Protein AF-A0A9D6N9B5-F1 (afdb_monomer)

Mean predicted aligned error: 13.36 Å

Radius of gyration: 25.6 Å; Cα contacts (8 Å, |Δi|>4): 428; chains: 1; bounding box: 64×43×79 Å

Structure (mmCIF, N/CA/C/O backbone):
data_AF-A0A9D6N9B5-F1
#
_entry.id   AF-A0A9D6N9B5-F1
#
loop_
_atom_site.group_PDB
_atom_site.id
_atom_site.type_symbol
_atom_site.label_atom_id
_atom_site.label_alt_id
_atom_site.label_comp_id
_atom_site.label_asym_id
_atom_site.label_entity_id
_atom_site.label_seq_id
_atom_site.pdbx_PDB_ins_code
_atom_site.Cartn_x
_atom_site.Cartn_y
_atom_site.Cartn_z
_atom_site.occupancy
_atom_site.B_iso_or_equiv
_atom_site.auth_seq_id
_atom_site.auth_comp_id
_atom_site.auth_asym_id
_atom_site.auth_atom_id
_atom_site.pdbx_PDB_model_num
ATOM 1 N N . MET A 1 1 ? -0.541 18.785 -13.751 1.00 52.00 1 MET A N 1
ATOM 2 C CA . MET A 1 1 ? -1.833 18.198 -13.294 1.00 52.00 1 MET A CA 1
ATOM 3 C C . MET A 1 1 ? -1.908 16.661 -13.363 1.00 52.00 1 MET A C 1
ATOM 5 O O . MET A 1 1 ? -2.194 16.049 -12.343 1.00 52.00 1 MET A O 1
ATOM 9 N N . GLY A 1 2 ? -1.610 15.999 -14.495 1.00 65.62 2 GLY A N 1
ATOM 10 C CA . GLY A 1 2 ? -1.772 14.531 -14.630 1.00 65.62 2 GLY A CA 1
ATOM 11 C C . GLY A 1 2 ? -0.932 13.651 -13.682 1.00 65.62 2 GLY A C 1
ATOM 12 O O . GLY A 1 2 ? -1.410 12.619 -13.222 1.00 65.62 2 GLY A O 1
ATOM 13 N N . ARG A 1 3 ? 0.289 14.074 -13.320 1.00 65.19 3 ARG A N 1
ATOM 14 C CA . ARG A 1 3 ? 1.157 13.334 -12.378 1.00 65.19 3 ARG A CA 1
ATOM 15 C C . ARG A 1 3 ? 0.600 13.296 -10.950 1.00 65.19 3 ARG A C 1
ATOM 17 O O . ARG A 1 3 ? 0.628 12.246 -10.320 1.00 65.19 3 ARG A O 1
ATOM 24 N N . ALA A 1 4 ? 0.051 14.415 -10.471 1.00 67.75 4 ALA A N 1
ATOM 25 C CA . ALA A 1 4 ? -0.557 14.508 -9.143 1.00 67.75 4 ALA A CA 1
ATOM 26 C C . ALA A 1 4 ? -1.817 13.633 -9.033 1.00 67.75 4 ALA A C 1
ATOM 28 O O . ALA A 1 4 ? -1.985 12.921 -8.050 1.00 67.75 4 ALA A O 1
ATOM 29 N N . LEU A 1 5 ? -2.655 13.618 -10.078 1.00 75.88 5 LEU A N 1
ATOM 30 C CA . LEU A 1 5 ? -3.822 12.732 -10.176 1.00 75.88 5 LEU A CA 1
ATOM 31 C C . LEU A 1 5 ? -3.428 11.248 -10.158 1.00 75.88 5 LEU A C 1
ATOM 33 O O . LEU A 1 5 ? -4.030 10.466 -9.427 1.00 75.88 5 LEU A O 1
ATOM 37 N N . GLY A 1 6 ? -2.401 10.864 -10.923 1.00 76.94 6 GLY A N 1
ATOM 38 C CA . GLY A 1 6 ? -1.903 9.486 -10.938 1.00 76.94 6 GLY A CA 1
ATOM 39 C C . GLY A 1 6 ? -1.362 9.039 -9.579 1.00 76.94 6 GLY A C 1
ATOM 40 O O . GLY A 1 6 ? -1.665 7.943 -9.119 1.00 76.94 6 GLY A O 1
ATOM 41 N N . PHE A 1 7 ? -0.616 9.910 -8.902 1.00 78.50 7 PHE A N 1
ATOM 42 C CA . PHE A 1 7 ? -0.094 9.629 -7.570 1.00 78.50 7 PHE A CA 1
ATOM 43 C C . PHE A 1 7 ? -1.203 9.550 -6.503 1.00 78.50 7 PHE A C 1
ATOM 45 O O . PHE A 1 7 ? -1.216 8.621 -5.696 1.00 78.50 7 PHE A O 1
ATOM 52 N N . ALA A 1 8 ? -2.187 10.455 -6.544 1.00 79.62 8 ALA A N 1
ATOM 53 C CA . ALA A 1 8 ? -3.366 10.395 -5.677 1.00 79.62 8 ALA A CA 1
ATOM 54 C C . ALA A 1 8 ? -4.150 9.084 -5.861 1.00 79.62 8 ALA A C 1
ATOM 56 O O . ALA A 1 8 ? -4.553 8.454 -4.886 1.00 79.62 8 ALA A O 1
ATOM 57 N N . ALA A 1 9 ? -4.304 8.627 -7.108 1.00 84.81 9 ALA A N 1
ATOM 58 C CA . ALA A 1 9 ? -4.934 7.344 -7.403 1.00 84.81 9 ALA A CA 1
ATOM 59 C C . ALA A 1 9 ? -4.149 6.160 -6.809 1.00 84.81 9 ALA A C 1
ATOM 61 O O . ALA A 1 9 ? -4.762 5.252 -6.249 1.00 84.81 9 ALA A O 1
ATOM 62 N N . MET A 1 10 ? -2.811 6.174 -6.875 1.00 87.19 10 MET A N 1
ATOM 63 C CA . MET A 1 10 ? -1.981 5.133 -6.252 1.00 87.19 10 MET A CA 1
ATOM 64 C C . MET A 1 10 ? -2.188 5.076 -4.737 1.00 87.19 10 MET A C 1
ATOM 66 O O . MET A 1 10 ? -2.378 3.991 -4.196 1.00 87.19 10 MET A O 1
ATOM 70 N N . LEU A 1 11 ? -2.221 6.227 -4.062 1.00 86.00 11 LEU A N 1
ATOM 71 C CA . LEU A 1 11 ? -2.450 6.280 -2.617 1.00 86.00 11 LEU A CA 1
ATOM 72 C C . LEU A 1 11 ? -3.850 5.831 -2.216 1.00 86.00 11 LEU A C 1
ATOM 74 O O . LEU A 1 11 ? -3.990 5.101 -1.240 1.00 86.00 11 LEU A O 1
ATOM 78 N N . MET A 1 12 ? -4.872 6.192 -2.993 1.00 89.31 12 MET A N 1
ATOM 79 C CA . MET A 1 12 ? -6.221 5.669 -2.797 1.00 89.31 12 MET A CA 1
ATOM 80 C C . MET A 1 12 ? -6.238 4.136 -2.887 1.00 89.31 12 MET A C 1
ATOM 82 O O . MET A 1 12 ? -6.749 3.470 -1.989 1.00 89.31 12 MET A O 1
ATOM 86 N N . VAL A 1 13 ? -5.636 3.560 -3.933 1.00 93.69 13 VAL A N 1
ATOM 87 C CA . VAL A 1 13 ? -5.557 2.099 -4.095 1.00 93.69 13 VAL A CA 1
ATOM 88 C C . VAL A 1 13 ? -4.798 1.453 -2.931 1.00 93.69 13 VAL A C 1
ATOM 90 O O . VAL A 1 13 ? -5.262 0.454 -2.379 1.00 93.69 13 VAL A O 1
ATOM 93 N N . THR A 1 14 ? -3.675 2.037 -2.510 1.00 93.62 14 THR A N 1
ATOM 94 C CA . THR A 1 14 ? -2.905 1.591 -1.340 1.00 93.62 14 THR A CA 1
ATOM 95 C C . THR A 1 14 ? -3.738 1.622 -0.060 1.00 93.62 14 THR A C 1
ATOM 97 O O . THR A 1 14 ? -3.745 0.636 0.677 1.00 93.62 14 THR A O 1
ATOM 100 N N . GLY A 1 15 ? -4.484 2.702 0.180 1.00 93.00 15 GLY A N 1
ATOM 101 C CA . GLY A 1 15 ? -5.349 2.844 1.349 1.00 93.00 15 GLY A CA 1
ATOM 102 C C . GLY A 1 15 ? -6.517 1.867 1.354 1.00 93.00 15 GLY A C 1
ATOM 103 O O . GLY A 1 15 ? -6.828 1.293 2.393 1.00 93.00 15 GLY A O 1
ATOM 104 N N . VAL A 1 16 ? -7.125 1.596 0.197 1.00 95.31 16 VAL A N 1
ATOM 105 C CA . VAL A 1 16 ? -8.174 0.570 0.074 1.00 95.31 16 VAL A CA 1
ATOM 106 C C . VAL A 1 16 ? -7.619 -0.815 0.386 1.00 95.31 16 VAL A C 1
ATOM 108 O O . VAL A 1 16 ? -8.219 -1.542 1.172 1.00 95.31 16 VAL A O 1
ATOM 111 N N . ILE A 1 17 ? -6.466 -1.182 -0.178 1.00 97.31 17 ILE A N 1
ATOM 112 C CA . ILE A 1 17 ? -5.833 -2.483 0.091 1.00 97.31 17 ILE A CA 1
ATOM 113 C C . ILE A 1 17 ? -5.478 -2.624 1.576 1.00 97.31 17 ILE A C 1
ATOM 115 O O . ILE A 1 17 ? -5.729 -3.671 2.171 1.00 97.31 17 ILE A O 1
ATOM 119 N N . HIS A 1 18 ? -4.974 -1.556 2.188 1.00 95.62 18 HIS A N 1
ATOM 120 C CA . HIS A 1 18 ? -4.700 -1.500 3.618 1.00 95.62 18 HIS A CA 1
ATOM 121 C C . HIS A 1 18 ? -5.977 -1.699 4.458 1.00 95.62 18 HIS A C 1
ATOM 123 O O . HIS A 1 18 ? -6.044 -2.574 5.321 1.00 95.62 18 HIS A O 1
ATOM 129 N N . ALA A 1 19 ? -7.044 -0.956 4.154 1.00 94.94 19 ALA A N 1
ATOM 130 C CA . ALA A 1 19 ? -8.330 -1.081 4.836 1.00 94.94 19 ALA A CA 1
ATOM 131 C C . ALA A 1 19 ? -8.938 -2.488 4.688 1.00 94.94 19 ALA A C 1
ATOM 133 O O . ALA A 1 19 ? -9.505 -3.016 5.644 1.00 94.94 19 ALA A O 1
ATOM 134 N N . LEU A 1 20 ? -8.783 -3.127 3.523 1.00 96.75 20 LEU A N 1
ATOM 135 C CA . LEU A 1 20 ? -9.208 -4.512 3.300 1.00 96.75 20 LEU A CA 1
ATOM 136 C C . LEU A 1 20 ? -8.457 -5.505 4.197 1.00 96.75 20 LEU A C 1
ATOM 138 O O . LEU A 1 20 ? -9.058 -6.473 4.660 1.00 96.75 20 LEU A O 1
ATOM 142 N N . GLY A 1 21 ? -7.177 -5.255 4.480 1.00 97.50 21 GLY A N 1
ATOM 143 C CA . GLY A 1 21 ? -6.393 -6.047 5.424 1.00 97.50 21 GLY A CA 1
ATOM 144 C C . GLY A 1 21 ? -6.975 -6.020 6.837 1.00 97.50 21 GLY A C 1
ATOM 145 O O . GLY A 1 21 ? -7.221 -7.075 7.427 1.00 97.50 21 GLY A O 1
ATOM 146 N N . HIS A 1 22 ? -7.279 -4.826 7.355 1.00 95.88 22 HIS A N 1
ATOM 147 C CA . HIS A 1 22 ? -7.973 -4.687 8.640 1.00 95.88 22 HIS A CA 1
ATOM 148 C C . HIS A 1 22 ? -9.358 -5.326 8.617 1.00 95.88 22 HIS A C 1
ATOM 150 O O . HIS A 1 22 ? -9.715 -6.036 9.553 1.00 95.88 22 HIS A O 1
ATOM 156 N N . LEU A 1 23 ? -10.129 -5.098 7.549 1.00 96.69 23 LEU A N 1
ATOM 157 C CA . LEU A 1 23 ? -11.467 -5.658 7.387 1.00 96.69 23 LEU A CA 1
ATOM 158 C C . LEU A 1 23 ? -11.443 -7.183 7.499 1.00 96.69 23 LEU A C 1
ATOM 160 O O . LEU A 1 23 ? -12.200 -7.753 8.282 1.00 96.69 23 LEU A O 1
ATOM 164 N N . LEU A 1 24 ? -10.560 -7.838 6.740 1.00 97.50 24 LEU A N 1
ATOM 165 C CA . LEU A 1 24 ? -10.430 -9.290 6.735 1.00 97.50 24 LEU A CA 1
ATOM 166 C C . LEU A 1 24 ? -10.000 -9.811 8.110 1.00 97.50 24 LEU A C 1
ATOM 168 O O . LEU A 1 24 ? -10.619 -10.737 8.630 1.00 97.50 24 LEU A O 1
ATOM 172 N N . ALA A 1 25 ? -8.988 -9.196 8.724 1.00 97.38 25 ALA A N 1
ATOM 173 C CA . ALA A 1 25 ? -8.526 -9.583 10.053 1.00 97.38 25 ALA A CA 1
ATOM 174 C C . ALA A 1 25 ? -9.620 -9.404 11.123 1.00 97.38 25 ALA A C 1
ATOM 176 O O . ALA A 1 25 ? -9.798 -10.271 11.977 1.00 97.38 25 ALA A O 1
ATOM 177 N N . GLY A 1 26 ? -10.404 -8.326 11.042 1.00 96.12 26 GLY A N 1
ATOM 178 C CA . GLY A 1 26 ? -11.535 -8.064 11.931 1.00 96.12 26 GLY A CA 1
ATOM 179 C C . GLY A 1 26 ? -12.655 -9.086 11.775 1.00 96.12 26 GLY A C 1
ATOM 180 O O . GLY A 1 26 ? -13.137 -9.622 12.772 1.00 96.12 26 GLY A O 1
ATOM 181 N N . LEU A 1 27 ? -13.016 -9.426 10.535 1.00 95.38 27 LEU A N 1
ATOM 182 C CA . LEU A 1 27 ? -13.995 -10.476 10.246 1.00 95.38 27 LEU A CA 1
ATOM 183 C C . LEU A 1 27 ? -13.552 -11.833 10.810 1.00 95.38 27 LEU A C 1
ATOM 185 O O . LEU A 1 27 ? -14.348 -12.511 11.456 1.00 95.38 27 LEU A O 1
ATOM 189 N N . LEU A 1 28 ? -12.279 -12.203 10.630 1.00 96.81 28 LEU A N 1
ATOM 190 C CA . LEU A 1 28 ? -11.707 -13.439 11.179 1.00 96.81 28 LEU A CA 1
ATOM 191 C C . LEU A 1 28 ? -11.648 -13.434 12.715 1.00 96.81 28 LEU A C 1
ATOM 193 O O . LEU A 1 28 ? -11.809 -14.476 13.349 1.00 96.81 28 LEU A O 1
ATOM 197 N N . ALA A 1 29 ? -11.445 -12.269 13.331 1.00 95.81 29 ALA A N 1
ATOM 198 C CA . ALA A 1 29 ? -11.445 -12.113 14.783 1.00 95.81 29 ALA A CA 1
ATOM 199 C C . ALA A 1 29 ? -12.853 -12.179 15.407 1.00 95.81 29 ALA A C 1
ATOM 201 O O . ALA A 1 29 ? -12.962 -12.408 16.620 1.00 95.81 29 ALA A O 1
ATOM 202 N N . GLY A 1 30 ? -13.902 -12.017 14.591 1.00 94.19 30 GLY A N 1
ATOM 203 C CA . GLY A 1 30 ? -15.301 -11.911 15.012 1.00 94.19 30 GLY A CA 1
ATOM 204 C C . GLY A 1 30 ? -15.740 -10.483 15.356 1.00 94.19 30 GLY A C 1
ATOM 205 O O . GLY A 1 30 ? -16.768 -10.309 16.003 1.00 94.19 30 GLY A O 1
ATOM 206 N N . ALA A 1 31 ? -14.974 -9.465 14.955 1.00 93.94 31 ALA A N 1
ATOM 207 C CA . ALA A 1 31 ? -15.290 -8.064 15.209 1.00 93.94 31 ALA A CA 1
ATOM 208 C C . ALA A 1 31 ? -16.440 -7.585 14.313 1.00 93.94 31 ALA A C 1
ATOM 210 O O . ALA A 1 31 ? -16.448 -7.811 13.097 1.00 93.94 31 ALA A O 1
ATOM 211 N N . ARG A 1 32 ? -17.401 -6.862 14.892 1.00 94.19 32 ARG A N 1
ATOM 212 C CA . ARG A 1 32 ? -18.496 -6.270 14.124 1.00 94.19 32 ARG A CA 1
ATOM 213 C C . ARG A 1 32 ? -18.054 -4.951 13.502 1.00 94.19 32 ARG A C 1
ATOM 215 O O . ARG A 1 32 ? -17.517 -4.075 14.166 1.00 94.19 32 ARG A O 1
ATOM 222 N N . ILE A 1 33 ? -18.296 -4.810 12.205 1.00 94.62 33 ILE A N 1
ATOM 223 C CA . ILE A 1 33 ? -17.956 -3.599 11.452 1.00 94.62 33 ILE A CA 1
ATOM 224 C C . ILE A 1 33 ? -19.015 -2.524 11.708 1.00 94.62 33 ILE A C 1
ATOM 226 O O . ILE A 1 33 ? -20.201 -2.784 11.501 1.00 94.62 33 ILE A O 1
ATOM 230 N N . GLN A 1 34 ? -18.589 -1.323 12.078 1.00 94.38 34 GLN A N 1
ATOM 231 C CA . GLN A 1 34 ? -19.439 -0.140 12.189 1.00 94.38 34 GLN A CA 1
ATOM 232 C C . GLN A 1 34 ? -19.480 0.618 10.851 1.00 94.38 34 GLN A C 1
ATOM 234 O O . GLN A 1 34 ? -20.554 0.865 10.301 1.00 94.38 34 GLN A O 1
ATOM 239 N N . GLU A 1 35 ? -18.310 0.920 10.279 1.00 93.69 35 GLU A N 1
ATOM 240 C CA . GLU A 1 35 ? -18.171 1.696 9.041 1.00 93.69 35 GLU A CA 1
ATOM 241 C C . GLU A 1 35 ? -16.959 1.229 8.223 1.00 93.69 35 GLU A C 1
ATOM 243 O O . GLU A 1 35 ? -15.896 0.957 8.771 1.00 93.69 35 GLU A O 1
ATOM 248 N N . VAL A 1 36 ? -17.100 1.182 6.897 1.00 94.50 36 VAL A N 1
ATOM 249 C CA . VAL A 1 36 ? -15.974 1.128 5.953 1.00 94.50 36 VAL A CA 1
ATOM 250 C C . VAL A 1 36 ? -16.040 2.378 5.092 1.00 94.50 36 VAL A C 1
ATOM 252 O O . VAL A 1 36 ? -17.018 2.585 4.372 1.00 94.50 36 VAL A O 1
ATOM 255 N N . SER A 1 37 ? -15.015 3.215 5.168 1.00 92.62 37 SER A N 1
ATOM 256 C CA . SER A 1 37 ? -14.968 4.506 4.488 1.00 92.62 37 SER A CA 1
ATOM 257 C C . SER A 1 37 ? -13.868 4.523 3.440 1.00 92.62 37 SER A C 1
ATOM 259 O O . SER A 1 37 ? -12.733 4.151 3.723 1.00 92.62 37 SER A O 1
ATOM 261 N N . VAL A 1 38 ? -14.203 4.990 2.241 1.00 92.50 38 VAL A N 1
ATOM 262 C CA . VAL A 1 38 ? -13.268 5.226 1.140 1.00 92.50 38 VAL A CA 1
ATOM 263 C C . VAL A 1 38 ? -13.305 6.710 0.788 1.00 92.50 38 VAL A C 1
ATOM 265 O O . VAL A 1 38 ? -14.360 7.266 0.487 1.00 92.50 38 VAL A O 1
ATOM 268 N N . GLY A 1 39 ? -12.144 7.348 0.815 1.00 88.06 39 GLY A N 1
ATOM 269 C CA . GLY A 1 39 ? -11.931 8.777 0.614 1.00 88.06 39 GLY A CA 1
ATOM 270 C C . GLY A 1 39 ? -11.958 9.578 1.915 1.00 88.06 39 GLY A C 1
ATOM 271 O O . GLY A 1 39 ? -12.173 9.029 2.983 1.00 88.06 39 GLY A O 1
ATOM 272 N N . ALA A 1 40 ? -11.782 10.894 1.835 1.00 84.25 40 ALA A N 1
ATOM 273 C CA . ALA A 1 40 ? -11.899 11.830 2.951 1.00 84.25 40 ALA A CA 1
ATOM 274 C C . ALA A 1 40 ? -12.885 12.964 2.639 1.00 84.25 40 ALA A C 1
ATOM 276 O O . ALA A 1 40 ? -13.300 13.166 1.495 1.00 84.25 40 ALA A O 1
ATOM 277 N N . GLY A 1 41 ? -13.254 13.717 3.675 1.00 85.25 41 GLY A N 1
ATOM 278 C CA . GLY A 1 41 ? -14.229 14.800 3.574 1.00 85.25 41 GLY A CA 1
ATOM 279 C C . GLY A 1 41 ? -15.681 14.307 3.653 1.00 85.25 41 GLY A C 1
ATOM 280 O O . GLY A 1 41 ? -15.935 13.232 4.219 1.00 85.25 41 GLY A O 1
ATOM 281 N N . PRO A 1 42 ? -16.647 15.096 3.144 1.00 90.25 42 PRO A N 1
ATOM 282 C CA . PRO A 1 42 ? -18.063 14.772 3.252 1.00 90.25 42 PRO A CA 1
ATOM 283 C C . PRO A 1 42 ? -18.394 13.480 2.502 1.00 90.25 42 PRO A C 1
ATOM 2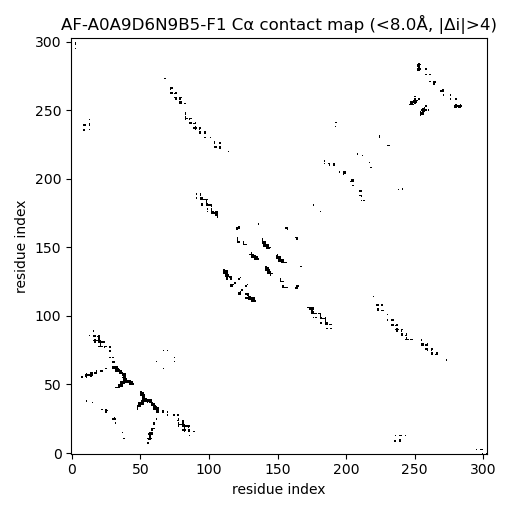85 O O . PRO A 1 42 ? -17.795 13.159 1.471 1.00 90.25 42 PRO A O 1
ATOM 288 N N . VAL A 1 43 ? -19.362 12.739 3.040 1.00 93.75 43 VAL A N 1
ATOM 289 C CA . VAL A 1 43 ? -19.914 11.549 2.390 1.00 93.75 43 VAL A CA 1
ATOM 290 C C . VAL A 1 43 ? -20.723 12.003 1.180 1.00 93.75 43 VAL A C 1
ATOM 292 O O . VAL A 1 43 ? -21.627 12.822 1.308 1.00 93.75 43 VAL A O 1
ATOM 295 N N . VAL A 1 44 ? -20.386 11.468 0.011 1.00 96.50 44 VAL A N 1
ATOM 296 C CA . VAL A 1 44 ? -21.085 11.730 -1.255 1.00 96.50 44 VAL A CA 1
ATOM 297 C C . VAL A 1 44 ? -22.091 10.620 -1.539 1.00 96.50 44 VAL A C 1
ATOM 299 O O . VAL A 1 44 ? -23.166 10.869 -2.074 1.00 96.50 44 VAL A O 1
ATOM 302 N N . PHE A 1 45 ? -21.753 9.388 -1.155 1.00 95.12 45 PHE A N 1
ATOM 303 C CA . PHE A 1 45 ? -22.608 8.225 -1.345 1.00 95.12 45 PHE A CA 1
ATOM 304 C C . PHE A 1 45 ? -22.415 7.209 -0.211 1.00 95.12 45 PHE A C 1
ATOM 306 O O . PHE A 1 45 ? -21.316 7.045 0.321 1.00 95.12 45 PHE A O 1
ATOM 313 N N . SER A 1 46 ? -23.481 6.506 0.170 1.00 95.31 46 SER A N 1
ATOM 314 C CA . SER A 1 46 ? -23.444 5.494 1.228 1.00 95.31 46 SER A CA 1
ATOM 315 C C . SER A 1 46 ? -24.339 4.311 0.900 1.00 95.31 46 SER A C 1
ATOM 317 O O . SER A 1 46 ? -25.487 4.500 0.502 1.00 95.31 46 SER A O 1
ATOM 319 N N . LEU A 1 47 ? -23.845 3.099 1.150 1.00 95.38 47 LEU A N 1
ATOM 320 C CA . LEU A 1 47 ? -24.607 1.864 0.995 1.00 95.38 47 LEU A CA 1
ATOM 321 C C . LEU A 1 47 ? -24.358 0.947 2.197 1.00 95.38 47 LEU A C 1
ATOM 323 O O . LEU A 1 47 ? -23.259 0.422 2.376 1.00 95.38 47 LEU A O 1
ATOM 327 N N . GLY A 1 48 ? -25.372 0.763 3.045 1.00 93.94 48 GLY A N 1
ATOM 328 C CA . GLY A 1 48 ? -25.240 -0.020 4.276 1.00 93.94 48 GLY A CA 1
ATOM 329 C C . GLY A 1 48 ? -24.147 0.541 5.192 1.00 93.94 48 GLY A C 1
ATOM 330 O O . GLY A 1 48 ? -24.263 1.663 5.681 1.00 93.94 48 GLY A O 1
ATOM 331 N N . ARG A 1 49 ? -23.074 -0.229 5.410 1.00 93.38 49 ARG A N 1
ATOM 332 C CA . ARG A 1 49 ? -21.894 0.162 6.215 1.00 93.38 49 ARG A CA 1
ATOM 333 C C . ARG A 1 49 ? -20.782 0.827 5.401 1.00 93.38 49 ARG A C 1
ATOM 335 O O . ARG A 1 49 ? -19.823 1.322 5.980 1.00 93.38 49 ARG A O 1
ATOM 342 N N . PHE A 1 50 ? -20.909 0.856 4.076 1.00 94.69 50 PHE A N 1
ATOM 343 C CA . PHE A 1 50 ? -19.927 1.468 3.191 1.00 94.69 50 PHE A CA 1
ATOM 344 C C . PHE A 1 50 ? -20.229 2.957 2.999 1.00 94.69 50 PHE A C 1
ATOM 346 O O . PHE A 1 50 ? -21.386 3.363 2.829 1.00 94.69 50 PHE A O 1
ATOM 353 N N . ARG A 1 51 ? -19.183 3.780 3.037 1.00 95.19 51 ARG A N 1
ATOM 354 C CA . ARG A 1 51 ? -19.219 5.231 2.837 1.00 95.19 51 ARG A CA 1
ATOM 355 C C . ARG A 1 51 ? -18.194 5.613 1.777 1.00 95.19 51 ARG A C 1
ATOM 357 O O . ARG A 1 51 ? -17.037 5.215 1.853 1.00 95.19 51 ARG A O 1
ATOM 364 N N . TRP A 1 52 ? -18.624 6.420 0.819 1.00 94.19 52 TRP A N 1
ATOM 365 C CA . TRP A 1 52 ? -17.798 6.961 -0.252 1.00 94.19 52 TRP A CA 1
ATOM 366 C C . TRP A 1 52 ? -17.742 8.472 -0.085 1.00 94.19 52 TRP A C 1
ATOM 368 O O . TRP A 1 52 ? -18.778 9.144 -0.050 1.00 94.19 52 TRP A O 1
ATOM 378 N N . ARG A 1 53 ? -16.536 9.005 0.073 1.00 91.69 53 ARG A N 1
ATOM 379 C CA . ARG A 1 53 ? -16.281 10.406 0.405 1.00 91.69 53 ARG A CA 1
ATOM 380 C C . ARG A 1 53 ? -15.631 11.128 -0.766 1.00 91.69 53 ARG A C 1
ATOM 382 O O . ARG A 1 53 ? -15.014 10.507 -1.626 1.00 91.69 53 ARG A O 1
ATOM 389 N N . LEU A 1 54 ? -15.796 12.448 -0.786 1.00 88.00 54 LEU A N 1
ATOM 390 C CA . LEU A 1 54 ? -15.468 13.287 -1.939 1.00 88.00 54 LEU A CA 1
ATOM 391 C C . LEU A 1 54 ? -14.006 13.178 -2.388 1.00 88.00 54 LEU A C 1
ATOM 393 O O . LEU A 1 54 ? -13.734 13.133 -3.585 1.00 88.00 54 LEU A O 1
ATOM 397 N N . LEU A 1 55 ? -13.065 13.183 -1.444 1.00 85.12 55 LEU A N 1
ATOM 398 C CA . LEU A 1 55 ? -11.643 13.272 -1.759 1.00 85.12 55 LEU A CA 1
ATOM 399 C C . LEU A 1 55 ? -11.023 11.877 -1.815 1.00 85.12 55 LEU A C 1
ATOM 401 O O . LEU A 1 55 ? -10.974 11.210 -0.781 1.00 85.12 55 LEU A O 1
ATOM 405 N N . PRO A 1 56 ? -10.488 11.421 -2.959 1.00 77.06 56 PRO A N 1
ATOM 406 C CA . PRO A 1 56 ? -9.952 10.079 -3.067 1.00 77.06 56 PRO A CA 1
ATOM 407 C C . PRO A 1 56 ? -8.519 10.012 -2.519 1.00 77.06 56 PRO A C 1
ATOM 409 O O . PRO A 1 56 ? -7.557 9.952 -3.276 1.00 77.06 56 PRO A O 1
ATOM 412 N N . VAL A 1 57 ? -8.378 10.046 -1.192 1.00 76.69 57 VAL A N 1
ATOM 413 C CA . VAL A 1 57 ? -7.064 10.129 -0.528 1.00 76.69 57 VAL A CA 1
ATOM 414 C C . VAL A 1 57 ? -6.663 8.876 0.247 1.00 76.69 57 VAL A C 1
ATOM 416 O O . VAL A 1 57 ? -5.481 8.559 0.294 1.00 76.69 57 VAL A O 1
ATOM 419 N N . TRP A 1 58 ? -7.618 8.172 0.864 1.00 84.50 58 TRP A N 1
ATOM 420 C CA . TRP 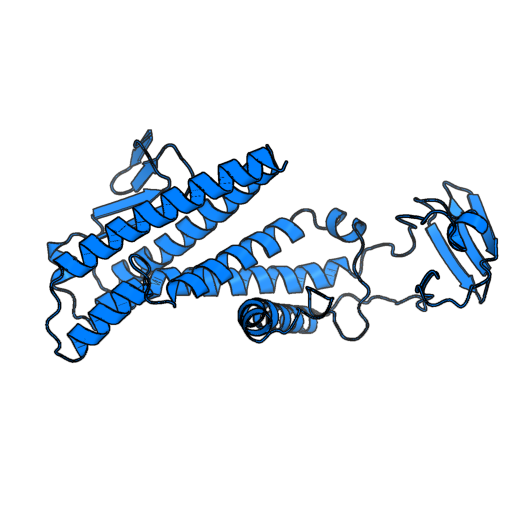A 1 58 ? -7.343 7.029 1.742 1.00 84.50 58 TRP A CA 1
ATOM 421 C C . TRP A 1 58 ? -8.594 6.167 1.971 1.00 84.50 58 TRP A C 1
ATOM 423 O O . TRP A 1 58 ? -9.654 6.505 1.456 1.00 84.50 58 TRP A O 1
ATOM 433 N N . ALA A 1 59 ? -8.503 5.090 2.755 1.00 90.44 59 ALA A N 1
ATOM 434 C CA . ALA A 1 59 ? -9.654 4.322 3.233 1.00 90.44 59 ALA A CA 1
ATOM 435 C C . ALA A 1 59 ? -9.424 3.779 4.656 1.00 90.44 59 ALA A C 1
ATOM 437 O O . ALA A 1 59 ? -8.287 3.553 5.061 1.00 90.44 59 ALA A O 1
ATOM 438 N N . TRP A 1 60 ? -10.490 3.560 5.426 1.00 90.81 60 TRP A N 1
ATOM 439 C CA . TRP A 1 60 ? -10.403 3.015 6.786 1.00 90.81 60 TRP A CA 1
ATOM 440 C C . TRP A 1 60 ? -11.608 2.147 7.150 1.00 90.81 60 TRP A C 1
ATOM 442 O O . TRP A 1 60 ? -12.665 2.206 6.515 1.00 90.81 60 TRP A O 1
ATOM 452 N N . VAL A 1 61 ? -11.438 1.354 8.209 1.00 92.62 61 VAL A N 1
ATOM 453 C CA . VAL A 1 61 ? -12.475 0.510 8.808 1.00 92.62 61 VAL A CA 1
ATOM 454 C C . VAL A 1 61 ? -12.634 0.904 10.269 1.00 92.62 61 VAL A C 1
ATOM 456 O O . VAL A 1 61 ? -11.652 1.013 10.997 1.00 92.62 61 VAL A O 1
ATOM 459 N N . VAL A 1 62 ? -13.876 1.104 10.691 1.00 90.56 62 VAL A N 1
ATOM 460 C CA . VAL A 1 62 ? -14.254 1.318 12.086 1.00 90.56 62 VAL A CA 1
ATOM 461 C C . VAL A 1 62 ? -15.020 0.089 12.554 1.00 90.56 62 VAL A C 1
ATOM 463 O O . VAL A 1 62 ? -15.972 -0.343 11.897 1.00 90.56 62 VAL A O 1
ATOM 466 N N . PHE A 1 63 ? -14.598 -0.481 13.677 1.00 92.44 63 PHE A N 1
ATOM 467 C CA . PHE A 1 63 ? -15.282 -1.583 14.351 1.00 92.44 63 PHE A CA 1
ATOM 468 C C . PHE A 1 63 ? -16.154 -1.046 15.485 1.00 92.44 63 PHE A C 1
ATOM 470 O O . PHE A 1 63 ? -15.842 0.000 16.047 1.00 92.44 63 PHE A O 1
ATOM 477 N N . GLU A 1 64 ? -17.222 -1.768 15.825 1.00 92.81 64 GLU A N 1
ATOM 478 C CA . GLU A 1 64 ? -18.076 -1.417 16.962 1.00 92.81 64 GLU A CA 1
ATOM 479 C C . GLU A 1 64 ? -17.252 -1.439 18.261 1.00 92.81 64 GLU A C 1
ATOM 481 O O . GLU A 1 64 ? -16.705 -2.498 18.596 1.00 92.81 64 GLU A O 1
ATOM 486 N N . PRO A 1 65 ? -17.150 -0.317 19.004 1.00 88.25 65 PRO A N 1
ATOM 487 C CA . PRO A 1 65 ? -16.2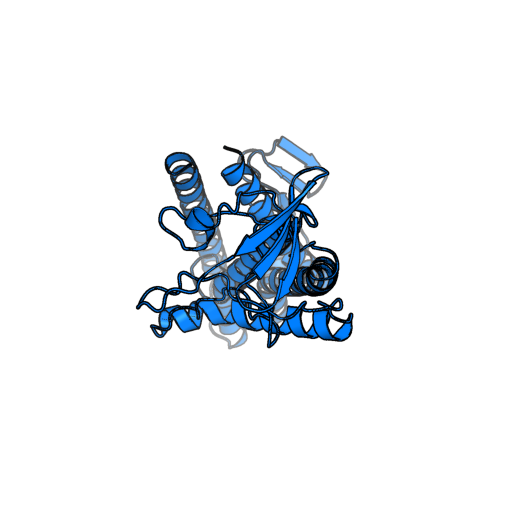55 -0.215 20.158 1.00 88.25 65 PRO A CA 1
ATOM 488 C C . PRO A 1 65 ? -16.522 -1.278 21.224 1.00 88.25 65 PRO A C 1
ATOM 490 O O . PRO A 1 65 ? -15.590 -1.928 21.692 1.00 88.25 65 PRO A O 1
ATOM 493 N N . SER A 1 66 ? -17.799 -1.526 21.536 1.00 87.62 66 SER A N 1
ATOM 494 C CA . SER A 1 66 ? -18.210 -2.518 22.536 1.00 87.62 66 SER A CA 1
ATOM 495 C C . SER A 1 66 ? -17.721 -3.926 22.211 1.00 87.62 66 SER A C 1
ATOM 497 O O . SER A 1 66 ? -17.345 -4.663 23.117 1.00 87.62 66 SER A O 1
ATOM 499 N N . ASP A 1 67 ? -17.724 -4.293 20.929 1.00 88.50 67 ASP A N 1
ATOM 500 C CA . ASP A 1 67 ? -17.320 -5.621 20.473 1.00 88.50 67 ASP A CA 1
ATOM 501 C C . ASP A 1 67 ? -15.795 -5.697 20.351 1.00 88.50 67 ASP A C 1
ATOM 503 O O . ASP A 1 67 ? -15.192 -6.700 20.726 1.00 88.50 67 ASP A O 1
ATOM 507 N N . TYR A 1 68 ? -15.161 -4.630 19.854 1.00 89.06 68 TYR A N 1
ATOM 508 C CA . TYR A 1 68 ? -13.713 -4.559 19.668 1.00 89.06 68 TYR A CA 1
ATOM 509 C C . TYR A 1 68 ? -12.953 -4.586 21.000 1.00 89.06 68 TYR A C 1
ATOM 511 O O . TYR A 1 68 ? -11.977 -5.323 21.126 1.00 89.06 68 TYR A O 1
ATOM 519 N N . GLU A 1 69 ? -13.404 -3.838 22.009 1.00 87.62 69 GLU A N 1
ATOM 520 C CA . GLU A 1 69 ? -12.753 -3.767 23.326 1.00 87.62 69 GLU A CA 1
ATOM 521 C C . GLU A 1 69 ? -12.801 -5.097 24.090 1.00 87.62 69 GLU A C 1
ATOM 523 O O . GLU A 1 69 ? -11.879 -5.415 24.842 1.00 87.62 69 GLU A O 1
ATOM 528 N N . GLN A 1 70 ? -13.834 -5.910 23.853 1.00 89.31 70 GLN A N 1
ATOM 529 C CA . GLN A 1 70 ? -13.976 -7.242 24.449 1.00 89.31 70 GLN A CA 1
ATOM 530 C C . GLN A 1 70 ? -13.057 -8.292 23.805 1.00 89.31 70 GLN A C 1
ATOM 532 O O . GLN A 1 70 ? -12.899 -9.394 24.338 1.00 89.31 70 GLN A O 1
ATOM 537 N N . LEU A 1 71 ? -12.433 -7.987 22.662 1.00 90.94 71 LEU A N 1
ATOM 538 C CA . LEU A 1 71 ? -11.513 -8.912 22.013 1.00 90.94 71 LEU A CA 1
ATOM 539 C C . LEU A 1 71 ? -10.225 -9.064 22.824 1.00 90.94 71 LEU A C 1
ATOM 541 O O . LEU A 1 71 ? -9.579 -8.090 23.228 1.00 90.94 71 LEU A O 1
ATOM 545 N N . HIS A 1 72 ? -9.791 -10.319 22.956 1.00 91.31 72 HIS A N 1
ATOM 546 C CA . HIS A 1 72 ? -8.482 -10.648 23.508 1.00 91.31 72 HIS A CA 1
ATOM 547 C C . HIS A 1 72 ? -7.375 -9.836 22.797 1.00 91.31 72 HIS A C 1
ATOM 549 O O . HIS A 1 72 ? -7.417 -9.733 21.563 1.00 91.31 72 HIS A O 1
ATOM 555 N N . PRO A 1 73 ? -6.367 -9.299 23.517 1.00 89.75 73 PRO A N 1
ATOM 556 C CA . PRO A 1 73 ? -5.320 -8.456 22.932 1.00 89.75 73 PRO A CA 1
ATOM 557 C C . PRO A 1 73 ? -4.647 -9.047 21.685 1.00 89.75 73 PRO A C 1
ATOM 559 O O . PRO A 1 73 ? -4.396 -8.322 20.730 1.00 89.75 73 PRO A O 1
ATOM 562 N N . SER A 1 74 ? -4.434 -10.367 21.629 1.00 90.69 74 SER A N 1
ATOM 563 C CA . SER A 1 74 ? -3.854 -11.030 20.447 1.00 90.69 74 SER A CA 1
ATOM 564 C C . SER A 1 74 ? -4.725 -10.937 19.185 1.00 90.69 74 SER A C 1
ATOM 566 O O . SER A 1 74 ? -4.195 -10.863 18.078 1.00 90.69 74 SER A O 1
ATOM 568 N N . LYS A 1 75 ? -6.058 -10.906 19.323 1.00 94.00 75 LYS A N 1
ATOM 569 C CA . LYS A 1 75 ? -6.971 -10.698 18.191 1.00 94.00 75 LYS A CA 1
ATOM 570 C C . LYS A 1 75 ? -6.908 -9.255 17.702 1.00 94.00 75 LYS A C 1
ATOM 572 O O . LYS A 1 75 ? -6.844 -9.037 16.497 1.00 94.00 75 LYS A O 1
ATOM 577 N N . ARG A 1 76 ? -6.874 -8.285 18.623 1.00 92.25 76 ARG A N 1
ATOM 578 C CA . ARG A 1 76 ? -6.685 -6.863 18.287 1.00 92.25 76 ARG A CA 1
ATOM 579 C C . ARG A 1 76 ? -5.334 -6.622 17.616 1.00 92.25 76 ARG A C 1
ATOM 581 O O . ARG A 1 76 ? -5.286 -5.939 16.600 1.00 92.25 76 ARG A O 1
ATOM 588 N N . LEU A 1 77 ? -4.284 -7.296 18.086 1.00 92.31 77 LEU A N 1
ATOM 589 C CA . LEU A 1 77 ? -2.972 -7.304 17.440 1.00 92.31 77 LEU A CA 1
ATOM 590 C C . LEU A 1 77 ? -3.053 -7.825 16.003 1.00 92.31 77 LEU A C 1
ATOM 592 O O . LEU A 1 77 ? -2.544 -7.182 15.090 1.00 92.31 77 LEU A O 1
ATOM 596 N N . GLY A 1 78 ? -3.752 -8.943 15.783 1.00 94.75 78 GLY A N 1
ATOM 597 C CA . GLY A 1 78 ? -4.006 -9.465 14.438 1.00 94.75 78 GLY A CA 1
ATOM 598 C C . GLY A 1 78 ? -4.734 -8.465 13.534 1.00 94.75 78 GLY A C 1
ATOM 599 O O . GLY A 1 78 ? -4.373 -8.329 12.366 1.00 94.75 78 GLY A O 1
ATOM 600 N N . ILE A 1 79 ? -5.707 -7.723 14.074 1.00 95.06 79 ILE A N 1
ATOM 601 C CA . ILE A 1 79 ? -6.404 -6.652 13.348 1.00 95.06 79 ILE A CA 1
ATOM 602 C C . ILE A 1 79 ? -5.436 -5.526 12.984 1.00 95.06 79 ILE A C 1
ATOM 604 O O . ILE A 1 79 ? -5.395 -5.150 11.814 1.00 95.06 79 ILE A O 1
ATOM 608 N N . SER A 1 80 ? -4.631 -5.032 13.930 1.00 93.06 80 SER A N 1
ATOM 609 C CA . SER A 1 80 ? -3.626 -3.98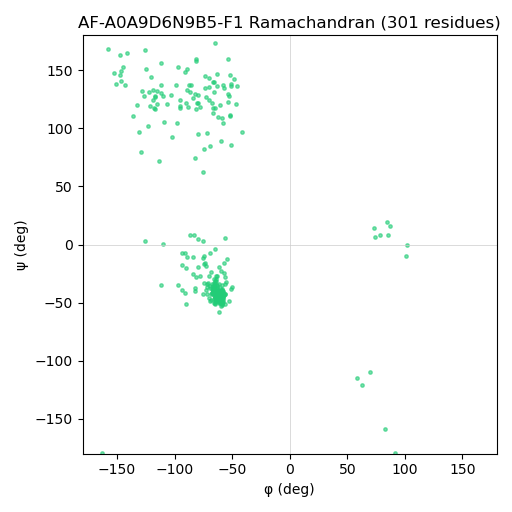3 13.688 1.00 93.06 80 SER A CA 1
ATOM 610 C C . SER A 1 80 ? -2.608 -4.406 12.621 1.00 93.06 80 SER A C 1
ATOM 612 O O . SER A 1 80 ? -2.269 -3.628 11.739 1.00 93.06 80 SER A O 1
ATOM 614 N N . CYS A 1 81 ? -2.165 -5.665 12.622 1.00 95.12 81 CYS A N 1
ATOM 615 C CA . CYS A 1 81 ? -1.242 -6.173 11.601 1.00 95.12 81 CYS A CA 1
ATOM 616 C C . CYS A 1 81 ? -1.894 -6.390 10.225 1.00 95.12 81 CYS A C 1
ATOM 618 O O . CYS A 1 81 ? -1.179 -6.482 9.225 1.00 95.12 81 CYS A O 1
ATOM 620 N N . GLY A 1 82 ? -3.226 -6.482 10.152 1.00 96.62 82 GLY A N 1
ATOM 621 C CA . GLY A 1 82 ? -3.954 -6.827 8.931 1.00 96.62 82 GLY A CA 1
ATOM 622 C C . GLY A 1 82 ? -3.677 -5.872 7.769 1.00 96.62 82 GLY A C 1
ATOM 623 O O . GLY A 1 82 ? -3.366 -6.328 6.668 1.00 96.62 82 GLY A O 1
ATOM 624 N N . GLY A 1 83 ? -3.746 -4.561 8.010 1.00 95.69 83 GLY A N 1
ATOM 625 C CA . GLY A 1 83 ? -3.489 -3.544 6.989 1.00 95.69 83 GLY A CA 1
ATOM 626 C C . GLY A 1 83 ? -2.068 -3.599 6.425 1.00 95.69 83 GLY A C 1
ATOM 627 O O .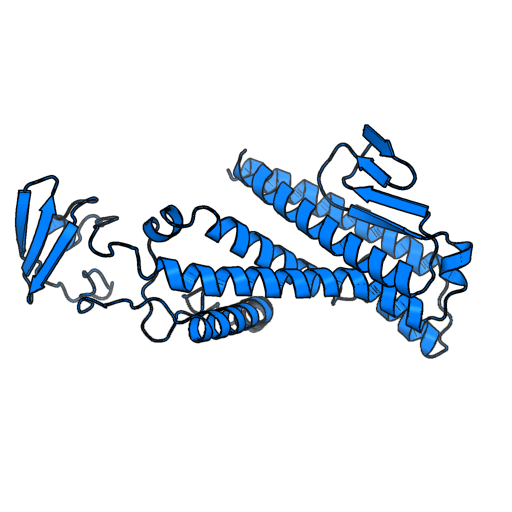 GLY A 1 83 ? -1.909 -3.836 5.224 1.00 95.69 83 GLY A O 1
ATOM 628 N N . PRO A 1 84 ? -1.020 -3.471 7.261 1.00 96.00 84 PRO A N 1
ATOM 629 C CA . PRO A 1 84 ? 0.367 -3.534 6.805 1.00 96.00 84 PRO A CA 1
ATOM 630 C C . PRO A 1 84 ? 0.688 -4.830 6.048 1.00 96.00 84 PRO A C 1
ATOM 632 O O . PRO A 1 84 ? 1.309 -4.786 4.984 1.00 96.00 84 PRO A O 1
ATOM 635 N N . LEU A 1 85 ? 0.219 -5.983 6.540 1.00 96.94 85 LEU A N 1
ATOM 636 C CA . LEU A 1 85 ? 0.423 -7.265 5.861 1.00 96.94 85 LEU A CA 1
ATOM 637 C C . LEU A 1 85 ? -0.260 -7.308 4.487 1.00 96.94 85 LEU A C 1
ATOM 639 O O . LEU A 1 85 ? 0.326 -7.834 3.541 1.00 96.94 85 LEU A O 1
ATOM 643 N N . ALA A 1 86 ? -1.450 -6.720 4.335 1.00 97.81 86 ALA A N 1
ATOM 644 C CA . ALA A 1 86 ? -2.111 -6.625 3.036 1.00 97.81 86 ALA A CA 1
ATOM 645 C C . ALA A 1 86 ? -1.305 -5.780 2.034 1.00 97.81 86 ALA A C 1
ATOM 647 O O . ALA A 1 86 ? -1.166 -6.180 0.876 1.00 97.81 86 ALA A O 1
ATOM 648 N N . ASN A 1 87 ? -0.715 -4.657 2.464 1.00 96.44 87 ASN A N 1
ATOM 649 C CA . ASN A 1 87 ? 0.162 -3.862 1.596 1.00 96.44 87 ASN A CA 1
ATOM 650 C C . ASN A 1 87 ? 1.444 -4.613 1.223 1.00 96.44 87 ASN A C 1
ATOM 652 O O . ASN A 1 87 ? 1.845 -4.565 0.060 1.00 96.44 87 ASN A O 1
ATOM 656 N N . LEU A 1 88 ? 2.066 -5.334 2.166 1.00 94.56 88 LEU A N 1
ATOM 657 C CA . LEU A 1 88 ? 3.239 -6.165 1.881 1.00 94.56 88 LEU A CA 1
ATOM 658 C C . LEU A 1 88 ? 2.910 -7.227 0.825 1.00 94.56 88 LEU A C 1
ATOM 660 O O . LEU A 1 88 ? 3.596 -7.315 -0.192 1.00 94.56 88 LEU A O 1
ATOM 664 N N . LEU A 1 89 ? 1.835 -7.993 1.027 1.00 95.81 89 LEU A N 1
ATOM 665 C CA . LEU A 1 89 ? 1.406 -9.031 0.086 1.00 95.81 89 LEU A CA 1
ATOM 666 C C . LEU A 1 89 ? 1.084 -8.448 -1.294 1.00 95.81 89 LEU A C 1
ATOM 668 O O . LEU A 1 89 ? 1.507 -8.998 -2.311 1.00 95.81 89 LEU A O 1
ATOM 672 N N . ALA A 1 90 ? 0.386 -7.312 -1.343 1.00 96.00 90 ALA A N 1
ATOM 673 C CA . ALA A 1 90 ? 0.082 -6.637 -2.597 1.00 96.00 90 ALA A CA 1
ATOM 674 C C . ALA A 1 90 ? 1.343 -6.105 -3.295 1.00 96.00 90 ALA A C 1
ATOM 676 O O . ALA A 1 90 ? 1.447 -6.217 -4.514 1.00 96.00 90 ALA A O 1
ATOM 677 N N . SER A 1 91 ? 2.313 -5.566 -2.550 1.00 91.44 91 SER A N 1
ATOM 678 C CA . SER A 1 91 ? 3.604 -5.141 -3.101 1.00 91.44 91 SER A CA 1
ATOM 679 C C . SER A 1 91 ? 4.352 -6.320 -3.723 1.00 91.44 91 SER A C 1
ATOM 681 O O . SER A 1 91 ? 4.730 -6.253 -4.890 1.00 91.44 91 SER A O 1
ATOM 683 N N . LEU A 1 92 ? 4.482 -7.434 -2.995 1.00 88.56 92 LEU A N 1
ATOM 684 C CA . LEU A 1 92 ? 5.145 -8.644 -3.487 1.00 88.56 92 LEU A CA 1
ATOM 685 C C . LEU A 1 92 ? 4.463 -9.196 -4.743 1.00 88.56 92 LEU A C 1
ATOM 687 O O . LEU A 1 92 ? 5.142 -9.540 -5.708 1.00 88.56 92 LEU A O 1
ATOM 691 N N . LEU A 1 93 ? 3.127 -9.225 -4.767 1.00 90.94 93 LEU A N 1
ATOM 692 C CA . LEU A 1 93 ? 2.363 -9.642 -5.941 1.00 90.94 93 LEU A CA 1
ATOM 693 C C . LEU A 1 93 ? 2.602 -8.709 -7.137 1.00 90.94 93 LEU A C 1
ATOM 695 O O . LEU A 1 93 ? 2.840 -9.183 -8.246 1.00 90.94 93 LEU A O 1
ATOM 699 N N . LEU A 1 94 ? 2.565 -7.391 -6.929 1.00 88.75 94 LEU A N 1
ATOM 700 C CA . LEU A 1 94 ? 2.802 -6.414 -7.993 1.00 88.75 94 LEU A CA 1
ATOM 701 C C . LEU A 1 94 ? 4.241 -6.477 -8.517 1.00 88.75 94 LEU A C 1
ATOM 703 O O . LEU A 1 94 ? 4.439 -6.363 -9.722 1.00 88.75 94 LEU A O 1
ATOM 707 N N . LEU A 1 95 ? 5.235 -6.707 -7.655 1.00 81.06 95 LEU A N 1
ATOM 708 C CA . LEU A 1 95 ? 6.631 -6.892 -8.062 1.00 81.06 95 LEU A CA 1
ATOM 709 C C . LEU A 1 95 ? 6.858 -8.216 -8.782 1.00 81.06 95 LEU A C 1
ATOM 711 O O . LEU A 1 95 ? 7.661 -8.274 -9.710 1.00 81.06 95 LEU A O 1
ATOM 715 N N . LEU A 1 96 ? 6.125 -9.263 -8.412 1.00 79.06 96 LEU A N 1
ATOM 716 C CA . LEU A 1 96 ? 6.126 -10.516 -9.151 1.00 79.06 96 LEU A CA 1
ATOM 717 C C . LEU A 1 96 ? 5.541 -10.325 -10.558 1.00 79.06 96 LEU A C 1
ATOM 719 O O . LEU A 1 96 ? 6.159 -10.720 -11.546 1.00 79.06 96 LEU A O 1
ATOM 723 N N . VAL A 1 97 ? 4.379 -9.671 -10.662 1.00 82.44 97 VAL A N 1
ATOM 724 C CA . VAL A 1 97 ? 3.780 -9.292 -11.952 1.00 82.44 97 VAL A CA 1
ATOM 725 C C . VAL A 1 97 ? 4.746 -8.412 -12.745 1.00 82.44 97 VAL A C 1
ATOM 727 O O . VAL A 1 97 ? 4.907 -8.621 -13.949 1.00 82.44 97 VAL A O 1
ATOM 730 N N . PHE A 1 98 ? 5.431 -7.481 -12.071 1.00 75.56 98 PHE A N 1
ATOM 731 C CA . PHE A 1 98 ? 6.457 -6.638 -12.668 1.00 75.56 98 PHE A CA 1
ATOM 732 C C . PHE A 1 98 ? 7.609 -7.473 -13.238 1.00 75.56 98 PHE A C 1
ATOM 734 O O . PHE A 1 98 ? 7.917 -7.344 -14.415 1.00 75.56 98 PHE A O 1
ATOM 741 N N . GLY A 1 99 ? 8.207 -8.369 -12.451 1.00 66.81 99 GLY A N 1
ATOM 742 C CA . GLY A 1 99 ? 9.344 -9.193 -12.871 1.00 66.81 99 GLY A CA 1
ATOM 743 C C . GLY A 1 99 ? 9.011 -10.149 -14.018 1.00 66.81 99 GLY A C 1
ATOM 744 O O . GLY A 1 99 ? 9.758 -10.226 -14.993 1.00 66.81 99 GLY A O 1
ATOM 745 N N . VAL A 1 100 ? 7.846 -10.807 -13.964 1.00 66.69 100 VAL A N 1
ATOM 746 C CA . VAL A 1 100 ? 7.372 -11.696 -15.041 1.00 66.69 100 VAL A CA 1
ATOM 747 C C . VAL A 1 100 ? 7.064 -10.914 -16.322 1.00 66.69 100 VAL A C 1
ATOM 749 O O . VAL A 1 100 ? 7.368 -11.386 -17.417 1.00 66.69 100 VAL A O 1
ATOM 752 N N . GLY A 1 101 ? 6.459 -9.727 -16.217 1.00 63.53 101 GLY A N 1
ATOM 753 C CA . GLY A 1 101 ? 6.169 -8.882 -17.378 1.00 63.53 101 GLY A CA 1
ATOM 754 C C . GLY A 1 101 ? 7.420 -8.225 -17.967 1.00 63.53 101 GLY A C 1
ATOM 755 O O . GLY A 1 101 ? 7.581 -8.210 -19.185 1.00 63.53 101 GLY A O 1
ATOM 756 N N . TYR A 1 102 ? 8.345 -7.774 -17.117 1.00 57.44 102 TYR A N 1
ATOM 757 C CA . TYR A 1 102 ? 9.629 -7.192 -17.509 1.00 57.44 102 TYR A CA 1
ATOM 758 C C . TYR A 1 102 ? 10.468 -8.188 -18.315 1.00 57.44 102 TYR A C 1
ATOM 760 O O . TYR A 1 102 ? 10.969 -7.840 -19.383 1.00 57.44 102 TYR A O 1
ATOM 768 N N . GLY A 1 103 ? 10.513 -9.453 -17.880 1.00 49.44 103 GLY A N 1
ATOM 769 C CA . GLY A 1 103 ? 11.177 -10.538 -18.608 1.00 49.44 103 GLY A CA 1
ATOM 770 C C . GLY A 1 103 ? 10.682 -10.744 -20.045 1.00 49.44 103 GLY A C 1
ATOM 771 O O . GLY A 1 103 ? 11.464 -11.148 -20.899 1.00 49.44 103 GLY A O 1
ATOM 772 N N . ARG A 1 104 ? 9.418 -10.408 -20.346 1.00 48.56 104 ARG A N 1
ATOM 773 C CA . ARG A 1 104 ? 8.833 -10.517 -21.697 1.00 48.56 104 ARG A CA 1
ATOM 774 C C . ARG A 1 104 ? 9.126 -9.320 -22.601 1.00 48.56 104 ARG A C 1
ATOM 776 O O . ARG A 1 104 ? 9.094 -9.465 -23.816 1.00 48.56 104 ARG A O 1
ATOM 783 N N . ILE A 1 105 ? 9.376 -8.142 -22.033 1.00 44.50 105 ILE A N 1
ATOM 784 C CA . ILE A 1 105 ? 9.570 -6.891 -22.790 1.00 44.50 105 ILE A CA 1
ATOM 785 C C . ILE A 1 105 ? 10.992 -6.770 -23.308 1.00 44.50 105 ILE A C 1
ATOM 787 O O . ILE A 1 105 ? 11.201 -6.317 -24.429 1.00 44.50 105 ILE A O 1
ATOM 791 N N . VAL A 1 106 ? 11.953 -7.222 -22.506 1.00 40.50 106 VAL A N 1
ATOM 792 C CA . VAL A 1 106 ? 13.371 -7.256 -22.874 1.00 40.50 106 VAL A CA 1
ATOM 793 C C . VAL A 1 106 ? 13.602 -8.133 -24.122 1.00 40.50 106 VAL A C 1
ATOM 795 O O . VAL A 1 106 ? 14.535 -7.876 -24.871 1.00 40.50 106 VAL A O 1
ATOM 798 N N . ALA A 1 107 ? 12.695 -9.073 -24.414 1.00 35.25 107 ALA A N 1
ATOM 799 C CA . ALA A 1 107 ? 12.711 -9.925 -25.606 1.00 35.25 107 ALA A CA 1
ATOM 800 C C . ALA A 1 107 ? 12.101 -9.326 -26.882 1.00 35.25 107 ALA A C 1
ATOM 802 O O . ALA A 1 107 ? 12.202 -9.933 -27.944 1.00 35.25 107 ALA A O 1
ATOM 803 N N . GLY A 1 108 ? 11.405 -8.191 -26.781 1.00 35.97 108 GLY A N 1
ATOM 804 C CA . GLY A 1 108 ? 10.629 -7.617 -27.888 1.00 35.97 108 GLY A CA 1
ATOM 805 C C . GLY A 1 108 ? 10.974 -6.170 -28.221 1.00 35.97 108 GLY A C 1
ATOM 806 O O . GLY A 1 108 ? 10.309 -5.562 -29.056 1.00 35.97 108 GLY A O 1
ATOM 807 N N . THR A 1 109 ? 11.958 -5.577 -27.548 1.00 40.00 109 THR A N 1
ATOM 808 C CA . THR A 1 109 ? 12.453 -4.248 -27.900 1.00 40.00 109 THR A CA 1
ATOM 809 C C . THR A 1 109 ? 13.551 -4.358 -28.939 1.00 40.00 109 THR A C 1
ATOM 811 O O . THR A 1 109 ? 14.613 -4.898 -28.644 1.00 40.00 109 THR A O 1
ATOM 814 N N . ASP A 1 110 ? 13.307 -3.770 -30.108 1.00 43.41 110 ASP A N 1
ATOM 815 C CA . ASP A 1 110 ? 14.340 -3.429 -31.082 1.00 43.41 110 ASP A CA 1
ATOM 816 C C . ASP A 1 110 ? 15.339 -2.460 -30.403 1.00 43.41 110 ASP A C 1
ATOM 818 O O . ASP A 1 110 ? 15.159 -1.236 -30.397 1.00 43.41 110 ASP A O 1
ATOM 822 N N . PHE A 1 111 ? 16.380 -2.997 -29.751 1.00 48.47 111 PHE A N 1
ATOM 823 C CA . PHE A 1 111 ? 17.517 -2.222 -29.211 1.00 48.47 111 PHE A CA 1
ATOM 824 C C . PHE A 1 111 ? 18.347 -1.557 -30.313 1.00 48.47 111 PHE A C 1
ATOM 826 O O . PHE A 1 111 ? 19.285 -0.806 -30.054 1.00 48.47 111 PHE A O 1
ATOM 833 N N . ASP A 1 112 ? 17.969 -1.840 -31.542 1.00 54.75 112 ASP A N 1
ATOM 834 C CA . ASP A 1 112 ? 18.492 -1.350 -32.781 1.00 54.75 112 ASP A CA 1
ATOM 835 C C . ASP A 1 112 ? 18.079 0.107 -33.039 1.00 54.75 112 ASP A C 1
ATOM 837 O O . ASP A 1 112 ? 18.756 0.769 -33.802 1.00 54.75 112 ASP A O 1
ATOM 841 N N . ILE A 1 113 ? 17.089 0.706 -32.363 1.00 57.22 113 ILE A N 1
ATOM 842 C CA . ILE A 1 113 ? 16.724 2.116 -32.632 1.00 57.22 113 ILE A CA 1
ATOM 843 C C . ILE A 1 113 ? 17.496 3.119 -31.752 1.00 57.22 113 ILE A C 1
ATOM 845 O O . ILE A 1 113 ? 17.373 3.146 -30.524 1.00 57.22 113 ILE A O 1
ATOM 849 N N . VAL A 1 114 ? 18.228 4.039 -32.389 1.00 55.12 114 VAL A N 1
ATOM 850 C CA . VAL A 1 114 ? 18.938 5.153 -31.745 1.00 55.12 114 VAL A CA 1
ATOM 851 C C . VAL A 1 114 ? 17.936 6.116 -31.106 1.00 55.12 114 VAL A C 1
ATOM 853 O O . VAL A 1 114 ? 17.129 6.743 -31.783 1.00 55.12 114 VAL A O 1
ATOM 856 N N . HIS A 1 115 ? 17.991 6.282 -29.784 1.00 51.06 115 HIS A N 1
ATOM 857 C CA . HIS A 1 115 ? 17.018 7.113 -29.062 1.00 51.06 115 HIS A CA 1
ATOM 858 C C . HIS A 1 115 ? 17.443 8.582 -28.919 1.00 51.06 115 HIS A C 1
ATOM 860 O O . HIS A 1 115 ? 16.630 9.501 -29.009 1.00 51.06 115 HIS A O 1
ATOM 866 N N . ARG A 1 116 ? 18.719 8.826 -28.615 1.00 43.81 116 ARG A N 1
ATOM 867 C CA . ARG A 1 116 ? 19.265 10.173 -28.427 1.00 43.81 116 ARG A CA 1
ATOM 868 C C . ARG A 1 116 ? 20.737 10.172 -28.803 1.00 43.81 116 ARG A C 1
ATOM 870 O O . ARG A 1 116 ? 21.474 9.272 -28.414 1.00 43.81 116 ARG A O 1
ATOM 877 N N . VAL A 1 117 ? 21.147 11.227 -29.492 1.00 50.03 117 VAL A N 1
ATOM 878 C CA . VAL A 1 117 ? 22.544 11.513 -29.807 1.00 50.03 117 VAL A CA 1
ATOM 879 C C . VAL A 1 117 ? 22.952 12.750 -29.014 1.00 50.03 117 VAL A C 1
ATOM 881 O O . VAL A 1 117 ? 22.206 13.726 -28.956 1.00 50.03 117 VAL A O 1
ATOM 884 N N . PHE A 1 118 ? 24.083 12.676 -28.314 1.00 42.81 118 PHE A N 1
ATOM 885 C CA . PHE A 1 118 ? 24.560 13.778 -27.477 1.00 42.81 118 PHE A CA 1
ATOM 886 C C . PHE A 1 118 ? 25.382 14.774 -28.310 1.00 42.81 118 PHE A C 1
ATOM 888 O O . PHE A 1 118 ? 26.238 14.325 -29.081 1.00 42.81 118 PHE A O 1
ATOM 895 N N . PRO A 1 119 ? 25.196 16.093 -28.120 1.00 44.59 119 PRO A N 1
ATOM 896 C CA . PRO A 1 119 ? 26.001 17.105 -28.798 1.00 44.59 119 PRO A CA 1
ATOM 897 C C . PRO A 1 119 ? 27.503 16.954 -28.523 1.00 44.59 119 PRO A C 1
ATOM 899 O O . PRO A 1 119 ? 27.915 16.692 -27.391 1.00 44.59 119 PRO A O 1
ATOM 902 N N . GLY A 1 120 ? 28.327 17.104 -29.557 1.00 51.69 120 GLY A N 1
ATOM 903 C CA . GLY A 1 120 ? 29.782 16.950 -29.527 1.00 51.69 120 GLY A CA 1
ATOM 904 C C . GLY A 1 120 ? 30.280 15.502 -29.438 1.00 51.69 120 GLY A C 1
ATOM 905 O O . GLY A 1 120 ? 31.485 15.283 -29.272 1.00 51.69 120 GLY A O 1
ATOM 906 N N . SER A 1 121 ? 29.396 14.503 -29.530 1.00 50.12 121 SER A N 1
ATOM 907 C CA . SER A 1 121 ? 29.769 13.086 -29.413 1.00 50.12 121 SER A CA 1
ATOM 908 C C . SER A 1 121 ? 30.341 12.505 -30.718 1.00 50.12 121 SER A C 1
ATOM 910 O O . SER A 1 121 ? 30.053 13.009 -31.806 1.00 50.12 121 SER A O 1
ATOM 912 N N . PRO A 1 122 ? 31.119 11.404 -30.652 1.00 51.34 122 PRO A N 1
ATOM 913 C CA . PRO A 1 122 ? 31.510 10.653 -31.847 1.00 51.34 122 PRO A CA 1
ATOM 914 C C . PRO A 1 122 ? 30.313 10.189 -32.687 1.00 51.34 122 PRO A C 1
ATOM 916 O O . PRO A 1 122 ? 30.412 10.155 -33.906 1.00 51.34 122 PRO A O 1
ATOM 919 N N . ALA A 1 123 ? 29.178 9.888 -32.044 1.00 52.41 123 ALA A N 1
ATOM 920 C CA . ALA A 1 123 ? 27.943 9.496 -32.717 1.00 52.41 123 ALA A CA 1
ATOM 921 C C . ALA A 1 123 ? 27.327 10.649 -33.529 1.00 52.41 123 ALA A C 1
ATOM 923 O O . ALA A 1 123 ? 26.929 10.439 -34.671 1.00 52.41 123 ALA A O 1
ATOM 924 N N . GLU A 1 124 ? 27.312 11.871 -32.985 1.00 58.00 124 GLU A N 1
ATOM 925 C CA . GLU A 1 124 ? 26.857 13.063 -33.719 1.00 58.00 124 GLU A CA 1
ATOM 926 C C . GLU A 1 124 ? 27.765 13.356 -34.918 1.00 58.00 124 GLU A C 1
ATOM 928 O O . GLU A 1 124 ? 27.281 13.565 -36.026 1.00 58.00 124 GLU A O 1
ATOM 933 N N . ARG A 1 125 ? 29.090 13.291 -34.723 1.00 60.69 125 ARG A N 1
ATOM 934 C CA . ARG A 1 125 ? 30.071 13.497 -35.804 1.00 60.69 125 ARG A CA 1
ATOM 935 C C . ARG A 1 125 ? 30.007 12.424 -36.887 1.00 60.69 125 ARG A C 1
ATOM 937 O O . ARG A 1 125 ? 30.292 12.719 -38.041 1.00 60.69 125 ARG A O 1
ATOM 944 N N . ALA A 1 126 ? 29.645 11.200 -36.513 1.00 62.03 126 ALA A N 1
ATOM 945 C CA . ALA A 1 126 ? 29.409 10.111 -37.451 1.00 62.03 126 ALA A CA 1
ATOM 946 C C . ALA A 1 126 ? 28.079 10.262 -38.209 1.00 62.03 126 ALA A C 1
ATOM 948 O O . ALA A 1 126 ? 27.859 9.531 -39.166 1.00 62.03 126 ALA A O 1
ATOM 949 N N . GLY A 1 127 ? 27.207 11.199 -37.817 1.00 68.69 127 GLY A N 1
ATOM 950 C CA . GLY A 1 127 ? 25.933 11.458 -38.486 1.00 68.69 127 GLY A CA 1
ATOM 951 C C . GLY A 1 127 ? 24.783 10.551 -38.043 1.00 68.69 127 GLY A C 1
ATOM 952 O O . GLY A 1 127 ? 23.792 10.441 -38.771 1.00 68.69 127 GLY A O 1
ATOM 953 N N . LEU A 1 128 ? 24.894 9.906 -36.873 1.00 66.62 128 LEU A N 1
ATOM 954 C CA . LEU A 1 128 ? 23.776 9.181 -36.264 1.00 66.62 128 LEU A CA 1
ATOM 955 C C . LEU A 1 128 ? 22.678 10.161 -35.862 1.00 66.62 128 LEU A C 1
ATOM 957 O O . LEU A 1 128 ? 22.954 11.227 -35.306 1.00 66.62 128 LEU A O 1
ATOM 961 N N . LEU A 1 129 ? 21.429 9.763 -36.082 1.00 69.56 129 LEU A N 1
ATOM 962 C CA . LEU A 1 129 ? 20.251 10.526 -35.697 1.00 69.56 129 LEU A CA 1
ATOM 963 C C . LEU A 1 129 ? 19.316 9.682 -34.824 1.00 69.56 129 LEU A C 1
ATOM 965 O O . LEU A 1 129 ? 19.256 8.459 -34.969 1.00 69.56 129 LEU A O 1
ATOM 969 N N . PRO A 1 130 ? 18.550 10.314 -33.917 1.00 63.69 130 PRO A N 1
ATOM 970 C CA . PRO A 1 130 ? 17.429 9.647 -33.273 1.00 63.69 130 PRO A CA 1
ATOM 971 C C . PRO A 1 130 ? 16.469 9.054 -34.316 1.00 63.69 130 PRO A C 1
ATOM 973 O O . PRO A 1 130 ? 16.033 9.763 -35.220 1.00 63.69 130 PRO A O 1
ATOM 976 N N . GLY A 1 131 ? 16.122 7.776 -34.170 1.00 66.44 131 GLY A N 1
ATOM 977 C CA . GLY A 1 131 ? 15.267 7.032 -35.097 1.00 66.44 131 GLY A CA 1
ATOM 978 C C . GLY A 1 131 ? 16.008 6.102 -36.062 1.00 66.44 131 GLY A C 1
ATOM 979 O O . GLY A 1 131 ? 15.349 5.285 -36.697 1.00 66.44 131 GLY A O 1
ATOM 980 N N . ASP A 1 132 ? 17.340 6.171 -36.145 1.00 68.94 132 ASP A N 1
ATOM 981 C CA . ASP A 1 132 ? 18.137 5.229 -36.944 1.00 68.94 132 ASP A CA 1
ATOM 982 C C . ASP A 1 132 ? 18.054 3.812 -36.359 1.00 68.94 132 ASP A C 1
ATOM 984 O O . ASP A 1 132 ? 18.279 3.637 -35.162 1.00 68.94 132 ASP A O 1
ATOM 988 N N . ARG A 1 133 ? 17.772 2.801 -37.190 1.00 70.81 133 ARG A N 1
ATOM 989 C CA . ARG A 1 133 ? 17.729 1.385 -36.797 1.00 70.81 133 ARG A CA 1
ATOM 990 C C . ARG A 1 133 ? 19.041 0.677 -37.147 1.00 70.81 133 ARG A C 1
ATOM 992 O O . ARG A 1 133 ? 19.288 0.371 -38.300 1.00 70.81 133 ARG A O 1
ATOM 999 N N . LEU A 1 134 ? 19.889 0.406 -36.172 1.00 66.06 134 LEU A N 1
ATOM 1000 C CA . LEU A 1 134 ? 21.164 -0.289 -36.294 1.00 66.06 134 LEU A CA 1
ATOM 1001 C C . LEU A 1 134 ? 20.953 -1.756 -36.695 1.00 66.06 134 LEU A C 1
ATOM 1003 O O . LEU A 1 134 ? 20.360 -2.530 -35.959 1.00 66.06 134 LEU A O 1
ATOM 1007 N N . LEU A 1 135 ? 21.460 -2.147 -37.856 1.00 66.12 135 LEU A N 1
ATOM 1008 C CA . LEU A 1 135 ? 21.347 -3.506 -38.385 1.00 66.12 135 LEU A CA 1
ATOM 1009 C C . LEU A 1 135 ? 22.563 -4.363 -38.023 1.00 66.12 135 LEU A C 1
ATOM 1011 O O . LEU A 1 135 ? 22.426 -5.543 -37.718 1.00 66.12 135 LEU A O 1
ATOM 1015 N N . GLU A 1 136 ? 23.759 -3.776 -38.068 1.00 59.22 136 GLU A N 1
ATOM 1016 C CA . GLU A 1 136 ? 25.014 -4.490 -37.837 1.00 59.22 136 GLU A CA 1
ATOM 1017 C C . GLU A 1 136 ? 26.077 -3.531 -37.304 1.00 59.22 136 GLU A C 1
ATOM 1019 O O . GLU A 1 136 ? 26.108 -2.354 -37.672 1.00 59.22 136 GLU A O 1
ATOM 1024 N N . ILE A 1 137 ? 26.975 -4.026 -36.453 1.00 58.88 137 ILE A N 1
ATOM 1025 C CA . ILE A 1 137 ? 28.130 -3.258 -36.000 1.00 58.88 137 ILE A CA 1
ATOM 1026 C C . ILE A 1 137 ? 29.392 -4.108 -36.109 1.00 58.88 137 ILE A C 1
ATOM 1028 O O . ILE A 1 137 ? 29.509 -5.142 -35.456 1.00 58.88 137 ILE A O 1
ATOM 1032 N N . SER A 1 138 ? 30.345 -3.630 -36.904 1.00 55.75 138 SER A N 1
ATOM 1033 C CA . SER A 1 138 ? 31.586 -4.317 -37.248 1.00 55.75 138 SER A CA 1
ATOM 1034 C C . SER A 1 138 ? 32.777 -3.374 -37.038 1.00 55.75 138 SER A C 1
ATOM 1036 O O . SER A 1 138 ? 33.094 -2.529 -37.880 1.00 55.75 138 SER A O 1
ATOM 1038 N N . GLY A 1 139 ? 33.432 -3.498 -35.877 1.00 64.06 139 GLY A N 1
ATOM 1039 C CA . GLY A 1 139 ? 34.549 -2.639 -35.461 1.00 64.06 139 GLY A CA 1
ATOM 1040 C C . GLY A 1 139 ? 34.126 -1.175 -35.321 1.00 64.06 139 GLY A C 1
ATOM 1041 O O . GLY A 1 139 ? 33.210 -0.862 -34.564 1.00 64.06 139 GLY A O 1
ATOM 1042 N N . ASP A 1 140 ? 34.763 -0.290 -36.088 1.00 62.56 140 ASP A N 1
ATOM 1043 C CA . ASP A 1 140 ? 34.427 1.138 -36.140 1.00 62.56 140 ASP A CA 1
ATOM 1044 C C . ASP A 1 140 ? 33.260 1.435 -37.096 1.00 62.56 140 ASP A C 1
ATOM 1046 O O . ASP A 1 140 ? 33.015 2.594 -37.401 1.00 62.56 140 ASP A O 1
ATOM 1050 N N . THR A 1 141 ? 32.570 0.433 -37.648 1.00 62.72 141 THR A N 1
ATOM 1051 C CA . THR A 1 141 ? 31.553 0.639 -38.691 1.00 62.72 141 THR A CA 1
ATOM 1052 C C . THR A 1 141 ? 30.182 0.157 -38.238 1.00 62.72 141 THR A C 1
ATOM 1054 O O . THR A 1 141 ? 30.049 -0.951 -37.733 1.00 62.72 141 THR A O 1
ATOM 1057 N N . VAL A 1 142 ? 29.155 0.974 -38.449 1.00 68.12 142 VAL A N 1
ATOM 1058 C CA . VAL A 1 142 ? 27.764 0.717 -38.072 1.00 68.12 142 VAL A CA 1
ATOM 1059 C C . VAL A 1 142 ? 26.890 0.754 -39.319 1.00 68.12 142 VAL A C 1
ATOM 1061 O O . VAL A 1 142 ? 26.813 1.782 -39.986 1.00 68.12 142 VAL A O 1
ATOM 1064 N N . LEU A 1 143 ? 26.230 -0.358 -39.631 1.00 72.12 143 LEU A N 1
ATOM 1065 C CA . LEU A 1 143 ? 25.165 -0.427 -40.625 1.00 72.12 143 LEU A CA 1
ATOM 1066 C C . LEU A 1 143 ? 23.843 -0.084 -39.940 1.00 72.12 143 LEU A C 1
ATOM 1068 O O . LEU A 1 143 ? 23.526 -0.647 -38.895 1.00 72.12 143 LEU A O 1
ATOM 1072 N N . LEU A 1 144 ? 23.065 0.818 -40.523 1.00 75.75 144 LEU A N 1
ATOM 1073 C CA . LEU A 1 144 ? 21.776 1.248 -39.998 1.00 75.75 144 LEU A CA 1
ATOM 1074 C C . LEU A 1 144 ? 20.751 1.453 -41.109 1.00 75.75 144 LEU A C 1
ATOM 1076 O O . LEU A 1 144 ? 21.101 1.566 -42.279 1.00 75.75 144 LEU A O 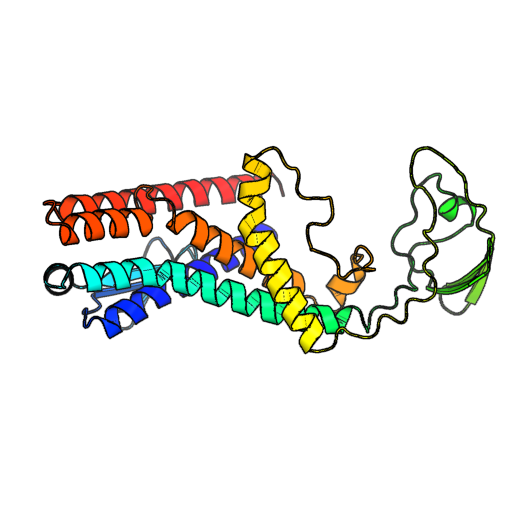1
ATOM 1080 N N . GLU A 1 145 ? 19.487 1.542 -40.729 1.00 75.12 145 GLU A N 1
ATOM 1081 C CA . GLU A 1 145 ? 18.354 1.857 -41.580 1.00 75.12 145 GLU A CA 1
ATOM 1082 C C . GLU A 1 145 ? 17.716 3.170 -41.119 1.00 75.12 145 GLU A C 1
ATOM 1084 O O . GLU A 1 145 ? 17.402 3.353 -39.940 1.00 75.12 145 GLU A O 1
ATOM 1089 N N . ARG A 1 146 ? 17.535 4.097 -42.057 1.00 82.75 146 ARG A N 1
ATOM 1090 C CA . ARG A 1 146 ? 16.871 5.383 -41.845 1.00 82.75 146 ARG A CA 1
ATOM 1091 C C . ARG A 1 146 ? 15.714 5.478 -42.832 1.00 82.75 146 ARG A C 1
ATOM 1093 O O . ARG A 1 146 ? 15.912 5.719 -44.020 1.00 82.75 146 ARG A O 1
ATOM 1100 N N . GLY A 1 147 ? 14.491 5.254 -42.355 1.00 81.38 147 GLY A N 1
ATOM 1101 C CA . GLY A 1 147 ? 13.328 5.139 -43.239 1.00 81.38 147 GLY A CA 1
ATOM 1102 C C . GLY A 1 147 ? 13.384 3.846 -44.057 1.00 81.38 147 GLY A C 1
ATOM 1103 O O . GLY A 1 147 ? 13.192 2.782 -43.492 1.00 81.38 147 GLY A O 1
ATOM 1104 N N . GLN A 1 148 ? 13.628 3.940 -45.368 1.00 76.62 148 GLN A N 1
ATOM 1105 C CA . GLN A 1 148 ? 13.819 2.781 -46.262 1.00 76.62 148 GLN A CA 1
ATOM 1106 C C . GLN A 1 148 ? 15.271 2.633 -46.750 1.00 76.62 148 GLN A C 1
ATOM 1108 O O . GLN A 1 148 ? 15.578 1.735 -47.534 1.00 76.62 148 GLN A O 1
ATOM 1113 N N . GLU A 1 149 ? 16.169 3.522 -46.320 1.00 80.75 149 GLU A N 1
ATOM 1114 C CA . GLU A 1 149 ? 17.552 3.563 -46.789 1.00 80.75 149 GLU A CA 1
ATOM 1115 C C . GLU A 1 149 ? 18.492 2.872 -45.807 1.00 80.75 149 GLU A C 1
ATOM 1117 O O . GLU A 1 149 ? 18.405 3.086 -44.598 1.00 80.75 149 GLU A O 1
ATOM 1122 N N . ARG A 1 150 ? 19.437 2.083 -46.333 1.00 83.19 150 ARG A N 1
ATOM 1123 C CA . ARG A 1 150 ? 20.526 1.489 -45.550 1.00 83.19 150 ARG A CA 1
ATOM 1124 C C . ARG A 1 150 ? 21.773 2.358 -45.644 1.00 83.19 150 ARG A C 1
ATOM 1126 O O . ARG A 1 150 ? 22.266 2.616 -46.739 1.00 83.19 150 ARG A O 1
ATOM 1133 N N . LEU A 1 151 ? 22.292 2.774 -44.496 1.00 80.94 151 LEU A N 1
ATOM 1134 C CA . LEU A 1 151 ? 23.455 3.645 -44.367 1.00 80.94 151 LEU A CA 1
ATOM 1135 C C . LEU A 1 151 ? 24.553 2.939 -43.578 1.00 80.94 151 LEU A C 1
ATOM 1137 O O . LEU A 1 151 ? 24.281 2.214 -42.625 1.00 80.94 151 LEU A O 1
ATOM 1141 N N . GLN A 1 152 ? 25.803 3.180 -43.958 1.00 82.88 152 GLN A N 1
ATOM 1142 C CA . GLN A 1 152 ? 26.967 2.665 -43.251 1.00 82.88 152 GLN A CA 1
ATOM 1143 C C . GLN A 1 152 ? 27.785 3.843 -42.717 1.00 82.88 152 GLN A C 1
ATOM 1145 O O . GLN A 1 152 ? 28.282 4.661 -43.489 1.00 82.88 152 GLN A O 1
ATOM 1150 N N . LEU A 1 153 ? 27.902 3.948 -41.395 1.00 75.25 153 LEU A N 1
ATOM 1151 C CA . LEU A 1 153 ? 28.594 5.037 -40.710 1.00 75.25 153 LEU A CA 1
ATOM 1152 C C . LEU A 1 153 ? 29.860 4.526 -40.034 1.00 75.25 153 LEU A C 1
ATOM 1154 O O . LEU A 1 153 ? 29.840 3.489 -39.377 1.00 75.25 153 LEU A O 1
ATOM 1158 N N . LYS A 1 154 ? 30.958 5.277 -40.142 1.00 73.69 154 LYS A N 1
ATOM 1159 C CA . LYS A 1 154 ? 32.188 4.990 -39.400 1.00 73.69 154 LYS A CA 1
ATOM 1160 C C . LYS A 1 154 ? 32.226 5.812 -38.110 1.00 73.69 154 LYS A C 1
ATOM 1162 O O . LYS A 1 154 ? 32.234 7.039 -38.155 1.00 73.69 154 LYS A O 1
ATOM 1167 N N . ILE A 1 155 ? 32.265 5.141 -36.967 1.00 65.88 155 ILE A N 1
ATOM 1168 C CA . ILE A 1 155 ? 32.341 5.722 -35.629 1.00 65.88 155 ILE A CA 1
ATOM 1169 C C . ILE A 1 155 ? 33.733 5.457 -35.063 1.00 65.88 155 ILE A C 1
ATOM 1171 O O . ILE A 1 155 ? 34.028 4.354 -34.618 1.00 65.88 155 ILE A O 1
ATOM 1175 N N . THR A 1 156 ? 34.577 6.486 -35.026 1.00 62.72 156 THR A N 1
ATOM 1176 C CA . THR A 1 156 ? 35.882 6.407 -34.355 1.00 62.72 156 THR A CA 1
ATOM 1177 C C . THR A 1 156 ? 35.702 6.617 -32.845 1.00 62.72 156 THR A C 1
ATOM 1179 O O . THR A 1 156 ? 35.284 7.711 -32.439 1.00 62.72 156 THR A O 1
ATOM 1182 N N . PRO A 1 157 ? 36.018 5.630 -31.986 1.00 55.41 157 PRO A N 1
ATOM 1183 C CA . PRO A 1 157 ? 35.944 5.795 -30.536 1.00 55.41 157 PRO A CA 1
ATOM 1184 C C . PRO A 1 157 ? 36.939 6.864 -30.057 1.00 55.41 157 PRO A C 1
ATOM 1186 O O . PRO A 1 157 ? 38.091 6.882 -30.484 1.00 55.41 157 PRO A O 1
ATOM 1189 N N . GLN A 1 158 ? 36.520 7.753 -29.152 1.00 49.59 158 GLN A N 1
ATOM 1190 C CA . GLN A 1 158 ? 37.431 8.668 -28.453 1.00 49.59 158 GLN A CA 1
ATOM 1191 C C . GLN A 1 158 ? 37.609 8.213 -27.004 1.00 49.59 158 GLN A C 1
ATOM 1193 O O . GLN A 1 158 ? 36.641 8.153 -26.248 1.00 49.59 158 GLN A O 1
ATOM 1198 N N . SER A 1 159 ? 38.849 7.926 -26.605 1.00 45.03 159 SER A N 1
ATOM 1199 C CA . SER A 1 159 ? 39.198 7.648 -25.208 1.00 45.03 159 SER A CA 1
ATOM 1200 C C . SER A 1 159 ? 39.286 8.957 -24.419 1.00 45.03 159 SER A C 1
ATOM 1202 O O . SER A 1 159 ? 40.112 9.814 -24.724 1.00 45.03 159 SER A O 1
ATOM 1204 N N . GLY A 1 160 ? 38.443 9.119 -23.397 1.00 49.31 160 GLY A N 1
ATOM 1205 C CA . GLY A 1 160 ? 38.442 10.271 -22.492 1.00 49.31 160 GLY A CA 1
ATOM 1206 C C . GLY A 1 160 ? 37.770 9.953 -21.145 1.00 49.31 160 GLY A C 1
ATOM 1207 O O . GLY A 1 160 ? 37.117 8.919 -21.023 1.00 49.31 160 GLY A O 1
ATOM 1208 N N . PRO A 1 161 ? 37.899 10.826 -20.124 1.00 39.25 161 PRO A N 1
ATOM 1209 C CA . PRO A 1 161 ? 37.411 10.581 -18.755 1.00 39.25 161 PRO A CA 1
ATOM 1210 C C . PRO A 1 161 ? 35.879 10.576 -18.613 1.00 39.25 161 PRO A C 1
ATOM 1212 O O . PRO A 1 161 ? 35.354 10.255 -17.552 1.00 39.25 161 PRO A O 1
ATOM 1215 N N . ARG A 1 162 ? 35.145 10.926 -19.675 1.00 40.72 162 ARG A N 1
ATOM 1216 C CA . ARG A 1 162 ? 33.696 10.722 -19.773 1.00 40.72 162 ARG A CA 1
ATOM 1217 C C . ARG A 1 162 ? 33.458 9.518 -20.686 1.00 40.72 162 ARG A C 1
ATOM 1219 O O . ARG A 1 162 ? 33.977 9.550 -21.802 1.00 40.72 162 ARG A O 1
ATOM 1226 N N . PRO A 1 163 ? 32.671 8.499 -20.290 1.00 33.66 163 PRO A N 1
ATOM 1227 C CA . PRO A 1 163 ? 32.288 7.423 -21.195 1.00 33.66 163 PRO A CA 1
ATOM 1228 C C . PRO A 1 163 ? 31.332 7.993 -22.255 1.00 33.66 163 PRO A C 1
ATOM 1230 O O . PRO A 1 163 ? 30.117 7.983 -22.102 1.00 33.66 163 PRO A O 1
ATOM 1233 N N . LEU A 1 164 ? 31.896 8.568 -23.315 1.00 43.91 164 LEU A N 1
ATOM 1234 C CA . LEU A 1 164 ? 31.191 9.117 -24.472 1.00 43.91 164 LEU A CA 1
ATOM 1235 C C . LEU A 1 164 ? 31.550 8.260 -25.686 1.00 43.91 164 LEU A C 1
ATOM 1237 O O . LEU A 1 164 ? 32.300 8.656 -26.573 1.00 43.91 164 LEU A O 1
ATOM 1241 N N . GLY A 1 165 ? 31.014 7.044 -25.690 1.00 35.72 165 GLY A N 1
ATOM 1242 C CA . GLY A 1 165 ? 31.113 6.096 -26.789 1.00 35.72 165 GLY A CA 1
ATOM 1243 C C . GLY A 1 165 ? 29.843 5.258 -26.860 1.00 35.72 165 GLY A C 1
ATOM 1244 O O . GLY A 1 165 ? 29.194 5.013 -25.842 1.00 35.72 165 GLY A O 1
ATOM 1245 N N . VAL A 1 166 ? 29.480 4.824 -28.066 1.00 36.53 166 VAL A N 1
ATOM 1246 C CA . VAL A 1 166 ? 28.503 3.748 -28.239 1.00 36.53 166 VAL A CA 1
ATOM 1247 C C . VAL A 1 166 ? 29.126 2.516 -27.583 1.00 36.53 166 VAL A C 1
ATOM 1249 O O . VAL A 1 166 ? 30.141 2.014 -28.062 1.00 36.53 166 VAL A O 1
ATOM 1252 N N . LYS A 1 167 ? 28.593 2.058 -26.444 1.00 34.62 167 LYS A N 1
ATOM 1253 C CA . LYS A 1 167 ? 29.045 0.795 -25.852 1.00 34.62 167 LYS A CA 1
ATOM 1254 C C . LYS A 1 167 ? 28.511 -0.315 -26.751 1.00 34.62 167 LYS A C 1
ATOM 1256 O O . LYS A 1 167 ? 27.348 -0.688 -26.630 1.00 34.62 167 LYS A O 1
ATOM 1261 N N . LEU A 1 168 ? 29.355 -0.778 -27.673 1.00 37.53 168 LEU A N 1
ATOM 1262 C CA . LEU A 1 168 ? 29.083 -1.934 -28.517 1.00 37.53 168 LEU A CA 1
ATOM 1263 C C . LEU A 1 168 ? 28.819 -3.122 -27.601 1.00 37.53 168 LEU A C 1
ATOM 1265 O O . LEU A 1 168 ? 29.730 -3.651 -26.964 1.00 37.53 168 LEU A O 1
ATOM 1269 N N . ARG A 1 169 ? 27.550 -3.497 -27.479 1.00 39.97 169 ARG A N 1
ATOM 1270 C CA . ARG A 1 169 ? 27.205 -4.831 -27.017 1.00 39.97 169 ARG A CA 1
ATOM 1271 C C . ARG A 1 169 ? 27.132 -5.700 -28.271 1.00 39.97 169 ARG A C 1
ATOM 1273 O O . ARG A 1 169 ? 26.504 -5.262 -29.236 1.00 39.97 169 ARG A O 1
ATOM 1280 N N . PRO A 1 170 ? 27.755 -6.893 -28.282 1.00 33.06 170 PRO A N 1
ATOM 1281 C CA . PRO A 1 170 ? 27.396 -7.918 -29.257 1.00 33.06 170 PRO A CA 1
ATOM 1282 C C . PRO A 1 170 ? 25.878 -8.032 -29.242 1.00 33.06 170 PRO A C 1
ATOM 1284 O O . PRO A 1 170 ? 25.319 -7.886 -28.151 1.00 33.06 170 PRO A O 1
ATOM 1287 N N . ALA A 1 171 ? 25.252 -8.236 -30.406 1.00 37.91 171 ALA A N 1
ATOM 1288 C CA . ALA A 1 171 ? 23.820 -8.475 -30.537 1.00 37.91 171 ALA A CA 1
ATOM 1289 C C . ALA A 1 171 ? 23.386 -9.428 -29.424 1.00 37.91 171 ALA A C 1
ATOM 1291 O O . ALA A 1 171 ? 23.616 -10.636 -29.469 1.00 37.91 171 ALA A O 1
ATOM 1292 N N . LEU A 1 172 ? 22.877 -8.839 -28.348 1.00 37.31 172 LEU A N 1
ATOM 1293 C CA . LEU A 1 172 ? 22.431 -9.569 -27.194 1.00 37.31 172 LEU A CA 1
ATOM 1294 C C . LEU A 1 172 ? 21.082 -10.025 -27.702 1.00 37.31 172 LEU A C 1
ATOM 1296 O O . LEU A 1 172 ? 20.131 -9.247 -27.729 1.00 37.31 172 LEU A O 1
ATOM 1300 N N . SER A 1 173 ? 21.062 -11.250 -28.229 1.00 34.78 173 SER A N 1
ATOM 1301 C CA . SER A 1 173 ? 19.875 -12.085 -28.213 1.00 34.78 173 SER A CA 1
ATOM 1302 C C . SER A 1 173 ? 19.425 -12.078 -26.763 1.00 34.78 173 SER A C 1
ATOM 1304 O O . SER A 1 173 ? 19.883 -12.869 -25.940 1.00 34.78 173 SER A O 1
ATOM 1306 N N . LEU A 1 174 ? 18.648 -11.059 -26.417 1.00 38.25 174 LEU A N 1
ATOM 1307 C CA . LEU A 1 174 ? 17.988 -10.957 -25.147 1.00 38.25 174 LEU A CA 1
ATOM 1308 C C . LEU A 1 174 ? 16.857 -11.947 -25.264 1.00 38.25 174 LEU A C 1
ATOM 1310 O O . LEU A 1 174 ? 15.738 -11.609 -25.644 1.00 38.25 174 LEU A O 1
ATOM 1314 N N . GLU A 1 175 ? 17.200 -13.204 -25.016 1.00 40.59 175 GLU A N 1
ATOM 1315 C CA . GLU A 1 175 ? 16.169 -14.182 -24.793 1.00 40.59 175 GLU A CA 1
ATOM 1316 C C . GLU A 1 175 ? 15.320 -13.670 -23.625 1.00 40.59 175 GLU A C 1
ATOM 1318 O O . GLU A 1 175 ? 15.865 -13.141 -22.643 1.00 40.59 175 GLU A O 1
ATOM 1323 N N . PRO A 1 176 ? 13.985 -13.733 -23.749 1.00 46.59 176 PRO A N 1
ATOM 1324 C CA . PRO A 1 176 ? 13.118 -13.386 -22.643 1.00 46.59 176 PRO A CA 1
ATOM 1325 C C . PRO A 1 176 ? 13.570 -14.162 -21.421 1.00 46.59 176 PRO A C 1
ATOM 1327 O O . PRO A 1 176 ? 13.820 -15.363 -21.525 1.00 46.59 176 PRO A O 1
ATOM 1330 N N . LEU A 1 177 ? 13.619 -13.492 -20.266 1.00 50.66 177 LEU A N 1
ATOM 1331 C CA . LEU A 1 177 ? 13.788 -14.222 -19.016 1.00 50.66 177 LEU A CA 1
ATOM 1332 C C . LEU A 1 177 ? 12.702 -15.294 -18.985 1.00 50.66 177 LEU A C 1
ATOM 1334 O O . LEU A 1 177 ? 11.510 -15.003 -19.178 1.00 50.66 177 LEU A O 1
ATOM 1338 N N . SER A 1 178 ? 13.114 -16.534 -18.748 1.00 60.00 178 SER A N 1
ATOM 1339 C CA . SER A 1 178 ? 12.178 -17.608 -18.465 1.00 60.00 178 SER A CA 1
ATOM 1340 C C . SER A 1 178 ? 11.272 -17.190 -17.300 1.00 60.00 178 SER A C 1
ATOM 1342 O O . SER A 1 178 ? 11.583 -16.291 -16.510 1.00 60.00 178 SER A O 1
ATOM 1344 N N . ARG A 1 179 ? 10.107 -17.833 -17.159 1.00 60.88 179 ARG A N 1
ATOM 1345 C CA . ARG A 1 179 ? 9.184 -17.504 -16.054 1.00 60.88 179 ARG A CA 1
ATOM 1346 C C . ARG A 1 179 ? 9.860 -17.628 -14.685 1.00 60.88 179 ARG A C 1
ATOM 1348 O O . ARG A 1 179 ? 9.538 -16.855 -13.788 1.00 60.88 179 ARG A O 1
ATOM 1355 N N . GLU A 1 180 ? 10.782 -18.574 -14.550 1.00 64.75 180 GLU A N 1
ATOM 1356 C CA . GLU A 1 180 ? 11.553 -18.816 -13.331 1.00 64.75 180 GLU A CA 1
ATOM 1357 C C . GLU A 1 180 ? 12.548 -17.682 -13.069 1.00 64.75 180 GLU A C 1
ATOM 1359 O O . GLU A 1 180 ? 12.578 -17.124 -11.973 1.00 64.75 180 GLU A O 1
ATOM 1364 N N . GLU A 1 181 ? 13.291 -17.251 -14.088 1.00 59.72 181 GLU A N 1
ATOM 1365 C CA . GLU A 1 181 ? 14.228 -16.131 -13.966 1.00 59.72 181 GLU A CA 1
ATOM 1366 C C . GLU A 1 181 ? 13.506 -14.801 -13.710 1.00 59.72 181 GLU A C 1
ATOM 1368 O O . GLU A 1 181 ? 13.949 -14.011 -12.878 1.00 59.72 181 GLU A O 1
ATOM 1373 N N . GLY A 1 182 ? 12.355 -14.568 -14.351 1.00 60.91 182 GLY A N 1
ATOM 1374 C CA . GLY A 1 182 ? 11.502 -13.404 -14.091 1.00 60.91 182 GLY A CA 1
ATOM 1375 C C . GLY A 1 182 ? 10.916 -13.397 -12.674 1.00 60.91 182 GLY A C 1
ATOM 1376 O O . GLY A 1 182 ? 10.813 -12.340 -12.046 1.00 60.91 182 GLY A O 1
ATOM 1377 N N . PHE A 1 183 ? 10.580 -14.573 -12.133 1.00 65.19 183 PHE A N 1
ATOM 1378 C CA . PHE A 1 183 ? 10.156 -14.734 -10.740 1.00 65.19 183 PHE A CA 1
ATOM 1379 C C . PHE A 1 183 ? 11.295 -14.397 -9.766 1.00 65.19 183 PHE A C 1
ATOM 1381 O O . PHE A 1 183 ? 11.121 -13.566 -8.870 1.00 65.19 183 PHE A O 1
ATOM 1388 N N . VAL A 1 184 ? 12.483 -14.979 -9.971 1.00 64.44 184 VAL A N 1
ATOM 1389 C CA . VAL A 1 184 ? 13.681 -14.706 -9.155 1.00 64.44 184 VAL A CA 1
ATOM 1390 C C . VAL A 1 184 ? 14.067 -13.228 -9.226 1.00 64.44 184 VAL A C 1
ATOM 1392 O O . VAL A 1 184 ? 14.401 -12.622 -8.207 1.00 64.44 184 VAL A O 1
ATOM 1395 N N . TYR A 1 185 ? 13.971 -12.624 -10.409 1.00 63.47 185 TYR A N 1
ATOM 1396 C CA . TYR A 1 185 ? 14.188 -11.198 -10.616 1.00 63.47 185 TYR A CA 1
ATOM 1397 C C . TYR A 1 185 ? 13.225 -10.341 -9.786 1.00 63.47 185 TYR A C 1
ATOM 1399 O O . TYR A 1 185 ? 13.667 -9.450 -9.060 1.00 63.47 185 TYR A O 1
ATOM 1407 N N . GLY A 1 186 ? 11.923 -10.643 -9.836 1.00 64.00 186 GLY A N 1
ATOM 1408 C CA . GLY A 1 186 ? 10.909 -9.953 -9.035 1.00 64.00 186 GLY A CA 1
ATOM 1409 C C . GLY A 1 186 ? 11.199 -10.024 -7.532 1.00 64.00 186 GLY A C 1
ATOM 1410 O O . GLY A 1 186 ? 11.121 -9.005 -6.844 1.00 64.00 186 GLY A O 1
ATOM 1411 N N . LEU A 1 187 ? 11.624 -11.191 -7.029 1.00 67.94 187 LEU A N 1
ATOM 1412 C CA . LEU A 1 187 ? 12.032 -11.359 -5.628 1.00 67.94 187 LEU A CA 1
ATOM 1413 C C . LEU A 1 187 ? 13.270 -10.524 -5.268 1.00 67.94 187 LEU A C 1
ATOM 1415 O O . LEU A 1 187 ? 13.293 -9.875 -4.220 1.00 67.94 187 LEU A O 1
ATOM 1419 N N . ARG A 1 188 ? 14.294 -10.499 -6.131 1.00 67.19 188 ARG A N 1
ATOM 1420 C CA . ARG A 1 188 ? 15.501 -9.682 -5.913 1.00 67.19 188 ARG A CA 1
ATOM 1421 C C . ARG A 1 188 ? 15.176 -8.190 -5.907 1.00 67.19 188 ARG A C 1
ATOM 1423 O O . ARG A 1 188 ? 15.690 -7.471 -5.051 1.00 67.19 188 ARG A O 1
ATOM 1430 N N . LEU A 1 189 ? 14.321 -7.736 -6.823 1.00 65.81 189 LEU A N 1
ATOM 1431 C CA . LEU A 1 189 ? 13.852 -6.351 -6.887 1.00 65.81 189 LEU A CA 1
ATOM 1432 C C . LEU A 1 189 ? 13.080 -5.966 -5.620 1.00 65.81 189 LEU A C 1
ATOM 1434 O O . LEU A 1 189 ? 13.335 -4.906 -5.057 1.00 65.81 189 LEU A O 1
ATOM 1438 N N . ALA A 1 190 ? 12.203 -6.844 -5.128 1.00 66.69 190 ALA A N 1
ATOM 1439 C CA . ALA A 1 190 ? 11.508 -6.639 -3.860 1.00 66.69 190 ALA A CA 1
ATOM 1440 C C . ALA A 1 190 ? 12.474 -6.478 -2.685 1.00 66.69 190 ALA A C 1
ATOM 1442 O O . ALA A 1 190 ? 12.337 -5.531 -1.912 1.00 66.69 190 ALA A O 1
ATOM 1443 N N . GLY A 1 191 ? 13.485 -7.346 -2.588 1.00 71.62 191 GLY A N 1
ATOM 1444 C CA . GLY A 1 191 ? 14.529 -7.232 -1.569 1.00 71.62 191 GLY A CA 1
ATOM 1445 C C . GLY A 1 191 ? 15.295 -5.907 -1.647 1.00 71.62 191 GLY A C 1
ATOM 1446 O O . GLY A 1 191 ? 15.489 -5.254 -0.625 1.00 71.62 191 GLY A O 1
ATOM 1447 N N . HIS A 1 192 ? 15.671 -5.468 -2.853 1.00 68.19 192 HIS A N 1
ATOM 1448 C CA . HIS A 1 192 ? 16.360 -4.187 -3.046 1.00 68.19 192 HIS A CA 1
ATOM 1449 C C . HIS A 1 192 ? 15.491 -3.001 -2.631 1.00 68.19 192 HIS A C 1
ATOM 1451 O O . HIS A 1 192 ? 15.949 -2.156 -1.868 1.00 68.19 192 HIS A O 1
ATOM 1457 N N . LEU A 1 193 ? 14.232 -2.948 -3.074 1.00 68.25 193 LEU A N 1
ATOM 1458 C CA . LEU A 1 193 ? 13.320 -1.855 -2.726 1.00 68.25 193 LEU A CA 1
ATOM 1459 C C . LEU A 1 193 ? 13.007 -1.817 -1.223 1.00 68.25 193 LEU A C 1
ATOM 1461 O O . LEU A 1 193 ? 12.859 -0.735 -0.661 1.00 68.25 193 LEU A O 1
ATOM 1465 N N . LEU A 1 194 ? 12.953 -2.979 -0.564 1.00 69.06 194 LEU A N 1
ATOM 1466 C CA . LEU A 1 194 ? 12.733 -3.084 0.880 1.00 69.06 194 LEU A CA 1
ATOM 1467 C C . LEU A 1 194 ? 13.933 -2.563 1.685 1.00 69.06 194 LEU A C 1
ATOM 1469 O O . LEU A 1 194 ? 13.751 -1.945 2.732 1.00 69.06 194 LEU A O 1
ATOM 1473 N N . LEU A 1 195 ? 15.157 -2.813 1.208 1.00 70.62 195 LEU A N 1
ATOM 1474 C CA . LEU A 1 195 ? 16.397 -2.466 1.910 1.00 70.62 195 LEU A CA 1
ATOM 1475 C C . LEU A 1 195 ? 16.980 -1.102 1.508 1.00 70.62 195 LEU A C 1
ATOM 1477 O O . LEU A 1 195 ? 17.766 -0.540 2.273 1.00 70.62 195 LEU A O 1
ATOM 1481 N N . ALA A 1 196 ? 16.573 -0.538 0.369 1.00 66.31 196 ALA A N 1
ATOM 1482 C CA . ALA A 1 196 ? 17.027 0.764 -0.127 1.00 66.31 196 ALA A CA 1
ATOM 1483 C C . ALA A 1 196 ? 16.924 1.921 0.896 1.00 66.31 196 ALA A C 1
ATOM 1485 O O . ALA A 1 196 ? 17.836 2.745 0.964 1.00 66.31 196 ALA A O 1
ATOM 1486 N N . PRO A 1 197 ? 15.882 2.013 1.745 1.00 63.53 197 PRO A N 1
ATOM 1487 C CA . PRO A 1 197 ? 15.825 3.060 2.765 1.00 63.53 197 PRO A CA 1
ATOM 1488 C C . PRO A 1 197 ? 16.942 2.907 3.810 1.00 63.53 197 PRO A C 1
ATOM 1490 O O . PRO A 1 197 ? 17.542 3.888 4.246 1.00 63.53 197 PRO A O 1
ATOM 1493 N N . LEU A 1 198 ? 17.253 1.663 4.192 1.00 63.28 198 LEU A N 1
ATOM 1494 C CA . LEU A 1 198 ? 18.288 1.349 5.178 1.00 63.28 198 LEU A CA 1
ATOM 1495 C C . LEU A 1 198 ? 19.697 1.589 4.632 1.00 63.28 198 LEU A C 1
ATOM 1497 O O . LEU A 1 198 ? 20.574 1.989 5.398 1.00 63.28 198 LEU A O 1
ATOM 1501 N N . SER A 1 199 ? 19.931 1.366 3.334 1.00 57.72 199 SER A N 1
ATOM 1502 C CA . SER A 1 199 ? 21.223 1.674 2.712 1.00 57.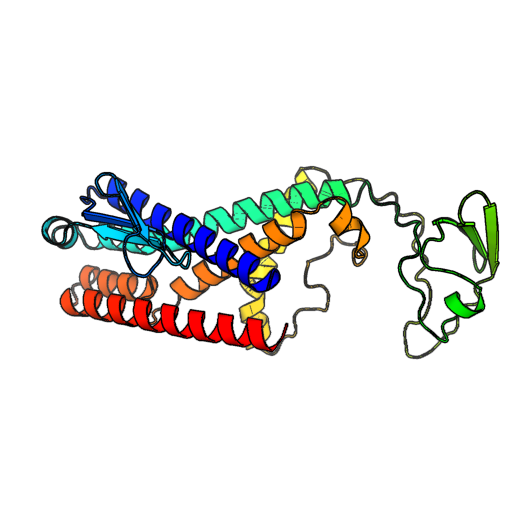72 199 SER A CA 1
ATOM 1503 C C . SER A 1 199 ? 21.486 3.179 2.693 1.00 57.72 199 SER A C 1
ATOM 1505 O O . SER A 1 199 ? 22.569 3.593 3.101 1.00 57.72 199 SER A O 1
ATOM 1507 N N . VAL A 1 200 ? 20.477 3.996 2.362 1.00 56.94 200 VAL A N 1
ATOM 1508 C CA . VAL A 1 200 ? 20.573 5.468 2.402 1.00 56.94 200 VAL A CA 1
ATOM 1509 C C . VAL A 1 200 ? 20.869 5.972 3.815 1.00 56.94 200 VAL A C 1
ATOM 1511 O O . VAL A 1 200 ? 21.758 6.801 4.002 1.00 56.94 200 VAL A O 1
ATOM 1514 N N . LEU A 1 201 ? 20.191 5.430 4.832 1.00 56.78 201 LEU A N 1
ATOM 1515 C CA . LEU A 1 201 ? 20.431 5.797 6.235 1.00 56.78 201 LEU A CA 1
ATOM 1516 C C . LEU A 1 201 ? 21.841 5.439 6.729 1.00 56.78 201 LEU A C 1
ATOM 1518 O O . LEU A 1 201 ? 22.360 6.096 7.627 1.00 56.78 201 LEU A O 1
ATOM 1522 N N . ARG A 1 202 ? 22.477 4.420 6.143 1.00 67.62 202 ARG A N 1
ATOM 1523 C CA . ARG A 1 202 ? 23.867 4.030 6.436 1.00 67.62 202 ARG A CA 1
ATOM 1524 C C . ARG A 1 202 ? 24.897 4.803 5.601 1.00 67.62 202 ARG A C 1
ATOM 1526 O O . ARG A 1 202 ? 26.074 4.459 5.635 1.00 67.62 202 ARG A O 1
ATOM 1533 N N . GLY A 1 203 ? 24.468 5.826 4.858 1.00 46.53 203 GLY A N 1
ATOM 1534 C CA . GLY A 1 203 ? 25.328 6.624 3.981 1.00 46.53 203 GLY A CA 1
ATOM 1535 C C . GLY A 1 203 ? 25.669 5.947 2.651 1.00 46.53 203 GLY A C 1
ATOM 1536 O O . GLY A 1 203 ? 26.502 6.460 1.909 1.00 46.53 203 GLY A O 1
ATOM 1537 N N . GLY A 1 204 ? 25.041 4.813 2.334 1.00 52.03 204 GLY A N 1
ATOM 1538 C CA . GLY A 1 204 ? 25.145 4.181 1.026 1.00 52.03 204 GLY A CA 1
ATOM 1539 C C . GLY A 1 204 ? 24.221 4.876 0.033 1.00 52.03 204 GLY A C 1
ATOM 1540 O O . GLY A 1 204 ? 23.008 4.927 0.237 1.00 52.03 204 GLY A O 1
ATOM 1541 N N . LEU A 1 205 ? 24.773 5.393 -1.062 1.00 43.31 205 LEU A N 1
ATOM 1542 C CA . LEU A 1 205 ? 23.952 5.705 -2.229 1.00 43.31 205 LEU A CA 1
ATOM 1543 C C . LEU A 1 205 ? 23.424 4.376 -2.793 1.00 43.31 205 LEU A C 1
ATOM 1545 O O . LEU A 1 205 ? 24.167 3.394 -2.784 1.00 43.31 205 LEU A O 1
ATOM 1549 N N . PRO A 1 206 ? 22.160 4.300 -3.246 1.00 47.06 206 PRO A N 1
ATOM 1550 C CA . PRO A 1 206 ? 21.737 3.180 -4.074 1.00 47.06 206 PRO A CA 1
ATOM 1551 C C . PRO A 1 206 ? 22.722 3.104 -5.240 1.00 47.06 206 PRO A C 1
ATOM 1553 O O . PRO A 1 206 ? 22.893 4.116 -5.921 1.00 47.06 206 PRO A O 1
ATOM 1556 N N . ASP A 1 207 ? 23.388 1.962 -5.434 1.00 46.94 207 ASP A N 1
ATOM 1557 C CA . ASP A 1 207 ? 24.206 1.741 -6.628 1.00 46.94 207 ASP A CA 1
ATOM 1558 C C . ASP A 1 207 ? 23.380 2.190 -7.843 1.00 46.94 207 ASP A C 1
ATOM 1560 O O . ASP A 1 207 ? 22.179 1.915 -7.895 1.00 46.94 207 ASP A O 1
ATOM 1564 N N . ASP A 1 208 ? 23.988 2.915 -8.787 1.00 37.50 208 ASP A N 1
ATOM 1565 C CA . ASP A 1 208 ? 23.328 3.703 -9.849 1.00 37.50 208 ASP A CA 1
ATOM 1566 C C . ASP A 1 208 ? 22.352 2.920 -10.778 1.00 37.50 208 ASP A C 1
ATOM 1568 O O . ASP A 1 208 ? 21.805 3.463 -11.740 1.00 37.50 208 ASP A O 1
ATOM 1572 N N . GLY A 1 209 ? 22.090 1.640 -10.501 1.00 45.16 209 GLY A N 1
ATOM 1573 C CA . GLY A 1 209 ? 20.959 0.858 -10.987 1.00 45.16 209 GLY A CA 1
ATOM 1574 C C . GLY A 1 209 ? 19.861 0.699 -9.926 1.00 45.16 209 GLY A C 1
ATOM 1575 O O . GLY A 1 209 ? 19.829 -0.283 -9.194 1.00 45.16 209 GLY A O 1
ATOM 1576 N N . LEU A 1 210 ? 18.878 1.608 -9.929 1.00 41.47 210 LEU A N 1
ATOM 1577 C CA . LEU A 1 210 ? 17.631 1.544 -9.132 1.00 41.47 210 LEU A CA 1
ATOM 1578 C C . LEU A 1 210 ? 16.809 0.248 -9.320 1.00 41.47 210 LEU A C 1
ATOM 1580 O O . LEU A 1 210 ? 15.881 -0.020 -8.559 1.00 41.47 210 LEU A O 1
ATOM 1584 N N . LEU A 1 211 ? 17.143 -0.552 -10.330 1.00 50.69 211 LEU A N 1
ATOM 1585 C CA . LEU A 1 211 ? 16.704 -1.929 -10.487 1.00 50.69 211 LEU A CA 1
ATOM 1586 C C . LEU A 1 211 ? 17.958 -2.813 -10.442 1.00 50.69 211 LEU A C 1
ATOM 1588 O O . LEU A 1 211 ? 18.851 -2.556 -11.256 1.00 50.69 211 LEU A O 1
ATOM 1592 N N . PRO A 1 212 ? 18.041 -3.858 -9.589 1.00 47.19 212 PRO A N 1
ATOM 1593 C CA . PRO A 1 212 ? 19.013 -4.922 -9.797 1.00 47.19 212 PRO A CA 1
ATOM 1594 C C . PRO A 1 212 ? 18.832 -5.386 -11.234 1.00 47.19 212 PRO A C 1
ATOM 1596 O O . PRO A 1 212 ? 17.772 -5.887 -11.592 1.00 47.19 212 PRO A O 1
ATOM 1599 N N . LEU A 1 213 ? 19.801 -5.111 -12.096 1.00 42.81 213 LEU A N 1
ATOM 1600 C CA . LEU A 1 213 ? 19.770 -5.623 -13.453 1.00 42.81 213 LEU A CA 1
ATOM 1601 C C . LEU A 1 213 ? 20.105 -7.118 -13.361 1.00 42.81 213 LEU A C 1
ATOM 1603 O O . LEU A 1 213 ? 20.911 -7.500 -12.506 1.00 42.81 213 LEU A O 1
ATOM 1607 N N . PRO A 1 214 ? 19.516 -7.986 -14.203 1.00 38.06 214 PRO A N 1
ATOM 1608 C CA . PRO A 1 214 ? 20.069 -9.325 -14.378 1.00 38.06 214 PRO A CA 1
ATOM 1609 C C . PRO A 1 214 ? 21.560 -9.177 -14.704 1.00 38.06 214 PRO A C 1
ATOM 1611 O O . PRO A 1 214 ? 21.940 -8.196 -15.351 1.00 38.06 214 PRO A O 1
ATOM 1614 N N . GLU A 1 215 ? 22.412 -10.095 -14.252 1.00 32.75 215 GLU A N 1
ATOM 1615 C CA . GLU A 1 215 ? 23.834 -10.074 -14.612 1.00 32.75 215 GLU A CA 1
ATOM 1616 C C . GLU A 1 215 ? 23.951 -9.995 -16.148 1.00 32.75 215 GLU A C 1
ATOM 1618 O O . GLU A 1 215 ? 23.517 -10.893 -16.860 1.00 32.75 215 GLU A O 1
ATOM 1623 N N . GLY A 1 216 ? 24.425 -8.853 -16.666 1.00 32.03 216 GLY A N 1
ATOM 1624 C CA . GLY A 1 216 ? 24.458 -8.558 -18.106 1.00 32.03 216 GLY A CA 1
ATOM 1625 C C . GLY A 1 216 ? 23.374 -7.614 -18.661 1.00 32.03 216 GLY A C 1
ATOM 1626 O O . GLY A 1 216 ? 23.427 -7.288 -19.844 1.00 32.03 216 GLY A O 1
ATOM 1627 N N . GLY A 1 217 ? 22.431 -7.089 -17.873 1.00 32.31 217 GLY A N 1
ATOM 1628 C CA . GLY A 1 217 ? 21.360 -6.188 -18.342 1.00 32.31 217 GLY A CA 1
ATOM 1629 C C . GLY A 1 217 ? 21.843 -4.787 -18.760 1.00 32.31 217 GLY A C 1
ATOM 1630 O O . GLY A 1 217 ? 22.796 -4.243 -18.201 1.00 32.31 217 GLY A O 1
ATOM 1631 N N . ALA A 1 218 ? 21.247 -4.200 -19.801 1.00 32.75 218 ALA A N 1
ATOM 1632 C CA . ALA A 1 218 ? 21.449 -2.795 -20.178 1.00 32.75 218 ALA A CA 1
ATOM 1633 C C . ALA A 1 218 ? 20.431 -1.910 -19.452 1.00 32.75 218 ALA A C 1
ATOM 1635 O O . ALA A 1 218 ? 19.315 -2.348 -19.180 1.00 32.75 218 ALA A O 1
ATOM 1636 N N . LEU A 1 219 ? 20.800 -0.653 -19.189 1.00 36.53 219 LEU A N 1
ATOM 1637 C CA . LEU A 1 219 ? 19.855 0.389 -18.793 1.00 36.53 219 LEU A CA 1
ATOM 1638 C C . LEU A 1 219 ? 18.807 0.530 -19.898 1.00 36.53 219 LEU A C 1
ATOM 1640 O O . LEU A 1 219 ? 19.090 0.978 -21.009 1.00 36.53 219 LEU A O 1
ATOM 1644 N N . VAL A 1 220 ? 17.607 0.069 -19.578 1.00 40.38 220 VAL A N 1
ATOM 1645 C CA . VAL A 1 220 ? 16.472 0.025 -20.481 1.00 40.38 220 VAL A CA 1
ATOM 1646 C C . VAL A 1 220 ? 16.031 1.451 -20.807 1.00 40.38 220 VAL A C 1
ATOM 1648 O O . VAL A 1 220 ? 15.579 2.199 -19.939 1.00 40.38 220 VAL A O 1
ATOM 1651 N N . GLY A 1 221 ? 16.209 1.837 -22.072 1.00 37.31 221 GLY A N 1
ATOM 1652 C CA . GLY A 1 221 ? 15.820 3.147 -22.578 1.00 37.31 221 GLY A CA 1
ATOM 1653 C C . GLY A 1 221 ? 14.300 3.383 -22.545 1.00 37.31 221 GLY A C 1
ATOM 1654 O O . GLY A 1 221 ? 13.518 2.466 -22.281 1.00 37.31 221 GLY A O 1
ATOM 1655 N N . PRO A 1 222 ? 13.840 4.609 -22.859 1.00 40.44 222 PRO A N 1
ATOM 1656 C CA . PRO A 1 222 ? 12.419 4.985 -22.847 1.00 40.44 222 PRO A CA 1
ATOM 1657 C C . PRO A 1 222 ? 11.501 4.134 -23.749 1.00 40.44 222 PRO A C 1
ATOM 1659 O O . PRO A 1 222 ? 10.283 4.170 -23.591 1.00 40.44 222 PRO A O 1
ATOM 1662 N N . SER A 1 223 ? 12.059 3.364 -24.687 1.00 39.56 223 SER A N 1
ATOM 1663 C CA . SER A 1 223 ? 11.345 2.517 -25.649 1.00 39.56 223 SER A CA 1
ATOM 1664 C C . SER A 1 223 ? 10.697 1.270 -25.034 1.00 39.56 223 SER A C 1
ATOM 1666 O O . SER A 1 223 ? 9.575 0.946 -25.409 1.00 39.56 223 SER A O 1
ATOM 1668 N N . ALA A 1 224 ? 11.304 0.617 -24.039 1.00 44.31 224 ALA A N 1
ATOM 1669 C CA . ALA A 1 224 ? 10.668 -0.530 -23.368 1.00 44.31 224 ALA A CA 1
ATOM 1670 C C . ALA A 1 224 ? 9.465 -0.127 -22.501 1.00 44.31 224 ALA A C 1
ATOM 1672 O O . ALA A 1 224 ? 8.520 -0.889 -22.313 1.00 44.31 224 ALA A O 1
ATOM 1673 N N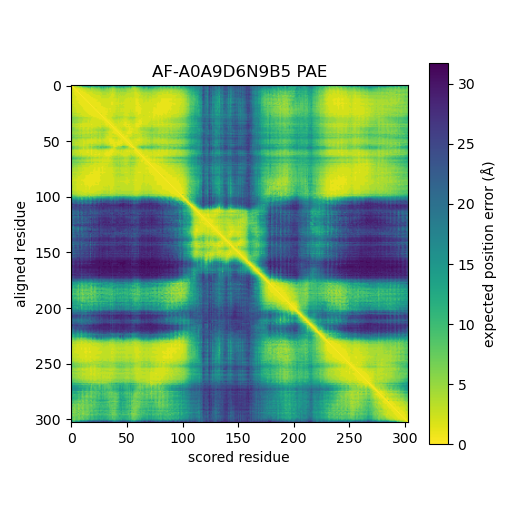 . TRP A 1 225 ? 9.465 1.108 -21.996 1.00 45.91 225 TRP A N 1
ATOM 1674 C CA . TRP A 1 225 ? 8.310 1.663 -21.293 1.00 45.91 225 TRP A CA 1
ATOM 1675 C C . TRP A 1 225 ? 7.130 1.909 -22.244 1.00 45.91 225 TRP A C 1
ATOM 1677 O O . TRP A 1 225 ? 5.984 1.905 -21.800 1.00 45.91 225 TRP A O 1
ATOM 1687 N N . ARG A 1 226 ? 7.378 2.086 -23.554 1.00 49.06 226 ARG A N 1
ATOM 1688 C CA . ARG A 1 226 ? 6.310 2.205 -24.563 1.00 49.06 226 ARG A CA 1
ATOM 1689 C C . ARG A 1 226 ? 5.643 0.868 -24.883 1.00 49.06 226 ARG A C 1
ATOM 1691 O O . ARG A 1 226 ? 4.449 0.870 -25.160 1.00 49.06 226 ARG A O 1
ATOM 1698 N N . SER A 1 227 ? 6.372 -0.248 -24.837 1.00 51.84 227 SER A N 1
ATOM 1699 C CA . SER A 1 227 ? 5.806 -1.586 -25.074 1.00 51.84 227 SER A CA 1
ATOM 1700 C C . SER A 1 227 ? 5.065 -2.147 -23.857 1.00 51.84 227 SER A C 1
ATOM 1702 O O . SER A 1 227 ? 4.190 -2.996 -24.017 1.00 51.84 227 SER A O 1
ATOM 1704 N N . TRP A 1 228 ? 5.328 -1.623 -22.654 1.00 61.66 228 TRP A N 1
ATOM 1705 C CA . TRP A 1 228 ? 4.522 -1.892 -21.462 1.00 61.66 228 TRP A CA 1
ATOM 1706 C C . TRP A 1 228 ? 4.111 -0.605 -20.746 1.00 61.66 228 TRP A C 1
ATOM 1708 O O . TRP A 1 228 ? 4.678 -0.249 -19.711 1.00 61.66 228 TRP A O 1
ATOM 1718 N N . PRO A 1 229 ? 3.076 0.088 -21.252 1.00 63.75 229 PRO A N 1
ATOM 1719 C CA . PRO A 1 229 ? 2.660 1.388 -20.726 1.00 63.75 229 PRO A CA 1
ATOM 1720 C C . PRO A 1 229 ? 2.217 1.344 -19.253 1.00 63.75 229 PRO A C 1
ATOM 1722 O O . PRO A 1 229 ? 2.220 2.371 -18.580 1.00 63.75 229 PRO A O 1
ATOM 1725 N N . LEU A 1 230 ? 1.878 0.159 -18.727 1.00 73.62 230 LEU A N 1
ATOM 1726 C CA . LEU A 1 230 ? 1.513 -0.044 -17.322 1.00 73.62 230 LEU A CA 1
ATOM 1727 C C . LEU A 1 230 ? 2.705 -0.358 -16.403 1.00 73.62 230 LEU A C 1
ATOM 1729 O O . LEU A 1 230 ? 2.534 -0.313 -15.187 1.00 73.62 230 LEU A O 1
ATOM 1733 N N . ALA A 1 231 ? 3.903 -0.631 -16.935 1.00 69.62 231 ALA A N 1
ATOM 1734 C CA . ALA A 1 231 ? 5.086 -1.015 -16.155 1.00 69.62 231 ALA A CA 1
ATOM 1735 C C . ALA A 1 231 ? 5.394 -0.018 -15.031 1.00 69.62 231 ALA A C 1
ATOM 1737 O O . ALA A 1 231 ? 5.573 -0.396 -13.874 1.00 69.62 231 ALA A O 1
ATOM 1738 N N . GLY A 1 232 ? 5.409 1.274 -15.376 1.00 69.44 232 GLY A N 1
ATOM 1739 C CA . GLY A 1 232 ? 5.684 2.353 -14.428 1.00 69.44 232 GLY A CA 1
ATOM 1740 C C . GLY A 1 232 ? 4.593 2.488 -13.370 1.00 69.44 232 GLY A C 1
ATOM 1741 O O . GLY A 1 232 ? 4.896 2.739 -12.207 1.00 69.44 232 GLY A O 1
ATOM 1742 N N . CYS A 1 233 ? 3.330 2.259 -13.740 1.00 80.31 233 CYS A N 1
ATOM 1743 C CA . CYS A 1 233 ? 2.215 2.267 -12.796 1.00 80.31 233 CYS A CA 1
ATOM 1744 C C . CYS A 1 233 ? 2.284 1.086 -11.821 1.00 80.31 233 CYS A C 1
ATOM 1746 O O . CYS A 1 233 ? 2.073 1.286 -10.630 1.00 80.31 233 CYS A O 1
ATOM 1748 N N . ILE A 1 234 ? 2.609 -0.117 -12.306 1.00 82.88 234 ILE A N 1
ATOM 1749 C CA . ILE A 1 234 ? 2.747 -1.325 -11.479 1.00 82.88 234 ILE A CA 1
ATOM 1750 C C . ILE A 1 234 ? 3.910 -1.161 -10.503 1.00 82.88 234 ILE A C 1
ATOM 1752 O O . ILE A 1 234 ? 3.721 -1.343 -9.303 1.00 82.88 234 ILE A O 1
ATOM 1756 N N . LEU A 1 235 ? 5.089 -0.771 -10.998 1.00 77.69 235 LEU A N 1
ATOM 1757 C CA . LEU A 1 235 ? 6.270 -0.566 -10.159 1.00 77.69 235 LEU A CA 1
ATOM 1758 C C . LEU A 1 235 ? 6.054 0.567 -9.148 1.00 77.69 235 LEU A C 1
ATOM 1760 O O . LEU A 1 235 ? 6.387 0.420 -7.972 1.00 77.69 235 LEU A O 1
ATOM 1764 N N . GLY A 1 236 ? 5.458 1.679 -9.588 1.00 79.06 236 GLY A N 1
ATOM 1765 C CA . GLY A 1 236 ? 5.119 2.810 -8.728 1.00 79.06 236 GLY A CA 1
ATOM 1766 C C . GLY A 1 236 ? 4.150 2.413 -7.617 1.00 79.06 236 GLY A C 1
ATOM 1767 O O . GLY A 1 236 ? 4.438 2.645 -6.445 1.00 79.06 236 GLY A O 1
ATOM 1768 N N . LEU A 1 237 ? 3.052 1.733 -7.960 1.00 88.00 237 LEU A N 1
ATOM 1769 C CA . LEU A 1 237 ? 2.088 1.243 -6.978 1.00 88.00 237 LEU A CA 1
ATOM 1770 C C . LEU A 1 237 ? 2.736 0.240 -6.017 1.00 88.00 237 LEU A C 1
ATOM 1772 O O . LEU A 1 237 ? 2.571 0.372 -4.811 1.00 88.00 237 LEU A O 1
ATOM 1776 N N . ALA A 1 238 ? 3.527 -0.713 -6.515 1.00 86.81 238 ALA A N 1
ATOM 1777 C CA . ALA A 1 238 ? 4.234 -1.680 -5.676 1.00 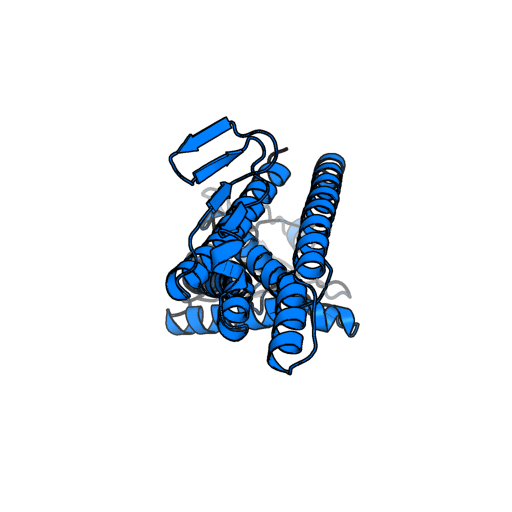86.81 238 ALA A CA 1
ATOM 1778 C C . ALA A 1 238 ? 5.175 -1.010 -4.665 1.00 86.81 238 ALA A C 1
ATOM 1780 O O . ALA A 1 238 ? 5.256 -1.431 -3.509 1.00 86.81 238 ALA A O 1
ATOM 1781 N N . THR A 1 239 ? 5.851 0.054 -5.096 1.00 81.12 239 THR A N 1
ATOM 1782 C CA . THR A 1 239 ? 6.759 0.846 -4.263 1.00 81.12 239 THR A CA 1
ATOM 1783 C C . THR A 1 239 ? 5.984 1.602 -3.187 1.00 81.12 239 THR A C 1
ATOM 1785 O O . THR A 1 239 ? 6.336 1.513 -2.015 1.00 81.12 239 THR A O 1
ATOM 1788 N N . VAL A 1 240 ? 4.888 2.282 -3.544 1.00 86.81 240 VAL A N 1
ATOM 1789 C CA . VAL A 1 240 ? 4.022 2.979 -2.574 1.00 86.81 240 VAL A CA 1
ATOM 1790 C C . VAL A 1 240 ? 3.471 2.004 -1.529 1.00 86.81 240 VAL A C 1
ATOM 1792 O O . VAL A 1 240 ? 3.515 2.302 -0.338 1.00 86.81 240 VAL A O 1
ATOM 1795 N N . GLN A 1 241 ? 3.031 0.814 -1.948 1.00 93.12 241 GLN A N 1
ATOM 1796 C CA . GLN A 1 241 ? 2.572 -0.250 -1.048 1.00 93.12 241 GLN A CA 1
ATOM 1797 C C . GLN A 1 241 ? 3.663 -0.667 -0.049 1.00 93.12 241 GLN A C 1
ATOM 1799 O O . GLN A 1 241 ? 3.400 -0.772 1.148 1.00 93.12 241 GLN A O 1
ATOM 1804 N N . LEU A 1 242 ? 4.893 -0.872 -0.531 1.00 88.62 242 LEU A N 1
ATOM 1805 C CA . LEU A 1 242 ? 6.026 -1.283 0.299 1.00 88.62 242 LEU A CA 1
ATOM 1806 C C . LEU A 1 242 ? 6.409 -0.210 1.319 1.00 88.62 242 LEU A C 1
ATOM 1808 O O . LEU A 1 242 ? 6.606 -0.507 2.495 1.00 88.62 242 LEU A O 1
ATOM 1812 N N . TRP A 1 243 ? 6.473 1.045 0.879 1.00 86.69 243 TRP A N 1
ATOM 1813 C CA . TRP A 1 243 ? 6.745 2.178 1.758 1.00 86.69 243 TRP A CA 1
ATOM 1814 C C . TRP A 1 243 ? 5.667 2.351 2.818 1.00 86.69 243 TRP A C 1
ATOM 1816 O O . TRP A 1 243 ? 5.985 2.621 3.973 1.00 86.69 243 TRP A O 1
ATOM 1826 N N . PHE A 1 244 ? 4.403 2.153 2.448 1.00 89.00 244 PHE A N 1
ATOM 1827 C CA . PHE A 1 244 ? 3.305 2.239 3.398 1.00 89.00 244 PHE A CA 1
ATOM 1828 C C . PHE A 1 244 ? 3.348 1.114 4.440 1.00 89.00 244 PHE A C 1
ATOM 1830 O O . PHE A 1 244 ? 3.105 1.360 5.622 1.00 89.00 244 PHE A O 1
ATOM 1837 N N . PHE A 1 245 ? 3.727 -0.101 4.032 1.00 92.62 245 PHE A N 1
ATOM 1838 C CA . PHE A 1 245 ? 4.018 -1.197 4.957 1.00 92.62 245 PHE A CA 1
ATOM 1839 C C . PHE A 1 245 ? 5.140 -0.822 5.936 1.00 92.62 245 PHE A C 1
ATOM 1841 O O . PHE A 1 245 ? 4.939 -0.912 7.144 1.00 92.62 245 PHE A O 1
ATOM 1848 N N . LEU A 1 246 ? 6.285 -0.346 5.432 1.00 88.25 246 LEU A N 1
ATOM 1849 C CA . LEU A 1 246 ? 7.436 0.034 6.258 1.00 88.25 246 LEU A CA 1
ATOM 1850 C C . LEU A 1 246 ? 7.104 1.149 7.258 1.00 88.25 246 LEU A C 1
ATOM 1852 O O . LEU A 1 246 ? 7.487 1.056 8.423 1.00 88.25 246 LEU A O 1
ATOM 1856 N N . LEU A 1 247 ? 6.364 2.176 6.826 1.00 86.31 247 LEU A N 1
ATOM 1857 C CA . LEU A 1 247 ? 5.904 3.261 7.697 1.00 86.31 247 LEU A CA 1
ATOM 1858 C C . LEU A 1 247 ? 5.103 2.711 8.886 1.00 86.31 247 LEU A C 1
ATOM 1860 O O . LEU A 1 247 ? 5.315 3.131 10.019 1.00 86.31 247 LEU A O 1
ATOM 1864 N N . ASN A 1 248 ? 4.227 1.736 8.634 1.00 90.44 248 ASN A N 1
ATOM 1865 C CA . ASN A 1 248 ? 3.377 1.134 9.657 1.00 90.44 248 ASN A CA 1
ATOM 1866 C C . ASN A 1 248 ? 4.072 0.078 10.525 1.00 90.44 248 ASN A C 1
ATOM 1868 O O . ASN A 1 248 ? 3.414 -0.513 11.378 1.00 90.44 248 ASN A O 1
ATOM 1872 N N . LEU A 1 249 ? 5.381 -0.141 10.355 1.00 88.81 249 LEU A N 1
ATOM 1873 C CA . LEU A 1 249 ? 6.211 -0.883 11.312 1.00 88.81 249 LEU A CA 1
ATOM 1874 C C . LEU A 1 249 ? 6.841 0.025 12.372 1.00 88.81 249 LEU A C 1
ATOM 1876 O O . LEU A 1 249 ? 7.251 -0.456 13.429 1.00 88.81 249 LEU A O 1
ATOM 1880 N N . VAL A 1 250 ? 6.939 1.328 12.103 1.00 89.19 250 VAL A N 1
ATOM 1881 C CA . VAL A 1 250 ? 7.505 2.287 13.052 1.00 89.19 250 VAL A CA 1
ATOM 1882 C C . VAL A 1 250 ? 6.399 2.705 14.020 1.00 89.19 250 VAL A C 1
ATOM 1884 O O . VAL A 1 250 ? 5.360 3.158 13.549 1.00 89.19 250 VAL A O 1
ATOM 1887 N N . PRO A 1 251 ? 6.581 2.599 15.350 1.00 87.94 251 PRO A N 1
ATOM 1888 C CA . PRO A 1 251 ? 5.544 2.910 16.336 1.00 87.94 251 PRO A CA 1
ATOM 1889 C C . PRO A 1 251 ? 5.344 4.427 16.503 1.00 87.94 251 PRO A C 1
ATOM 1891 O O . PRO A 1 251 ? 5.564 4.994 17.571 1.00 87.94 251 PRO A O 1
ATOM 1894 N N . LEU A 1 252 ? 4.934 5.098 15.426 1.00 86.38 252 LEU A N 1
ATOM 1895 C CA . LEU A 1 252 ? 4.593 6.518 15.399 1.00 86.38 252 LEU A CA 1
ATOM 1896 C C . LEU A 1 252 ? 3.097 6.716 15.677 1.00 86.38 252 LEU A C 1
ATOM 1898 O O . LEU A 1 252 ? 2.293 5.871 15.274 1.00 86.38 252 LEU A O 1
ATOM 1902 N N . PRO A 1 253 ? 2.689 7.831 16.305 1.00 81.56 253 PRO A N 1
ATOM 1903 C CA . PRO A 1 253 ? 1.280 8.146 16.523 1.00 81.56 253 PRO A CA 1
ATOM 1904 C C . PRO A 1 253 ? 0.406 7.955 15.271 1.00 81.56 253 PRO A C 1
ATOM 1906 O O . PRO A 1 253 ? 0.643 8.560 14.226 1.00 81.56 253 PRO A O 1
ATOM 1909 N N . GLY A 1 254 ? -0.591 7.079 15.411 1.00 79.38 254 GLY A N 1
ATOM 1910 C CA . GLY A 1 254 ? -1.589 6.704 14.404 1.00 79.38 254 GLY A CA 1
ATOM 1911 C C . GLY A 1 254 ? -1.107 5.819 13.254 1.00 79.38 254 GLY A C 1
ATOM 1912 O O . GLY A 1 254 ? -1.847 5.631 12.294 1.00 79.38 254 GLY A O 1
ATOM 1913 N N . THR A 1 255 ? 0.074 5.216 13.390 1.00 88.56 255 THR A N 1
ATOM 1914 C CA . THR A 1 255 ? 0.432 3.987 12.665 1.00 88.56 255 THR A CA 1
ATOM 1915 C C . THR A 1 255 ? -0.141 2.753 13.358 1.00 88.56 255 THR A C 1
ATOM 1917 O O . THR A 1 255 ? -0.402 2.760 14.569 1.00 88.56 255 THR A O 1
ATOM 1920 N N . ASP A 1 256 ? -0.251 1.653 12.620 1.00 90.94 256 ASP A N 1
ATOM 1921 C CA . ASP A 1 256 ? -0.652 0.372 13.201 1.00 90.94 256 ASP A CA 1
ATOM 1922 C C . ASP A 1 256 ? 0.370 -0.192 14.184 1.00 90.94 256 ASP A C 1
ATOM 1924 O O . ASP A 1 256 ? -0.022 -0.771 15.195 1.00 90.94 256 ASP A O 1
ATOM 1928 N N . ALA A 1 257 ? 1.673 0.011 13.953 1.00 90.19 257 ALA A N 1
ATOM 1929 C CA . ALA A 1 257 ? 2.712 -0.403 14.897 1.00 90.19 257 ALA A CA 1
ATOM 1930 C C . ALA A 1 257 ? 2.550 0.251 16.271 1.00 90.19 257 ALA A C 1
ATOM 1932 O O . ALA A 1 257 ? 2.828 -0.383 17.287 1.00 90.19 257 ALA A O 1
ATOM 1933 N N . CYS A 1 258 ? 2.076 1.498 16.326 1.00 89.38 258 CYS A N 1
ATOM 1934 C CA . CYS A 1 258 ? 1.785 2.152 17.596 1.00 89.38 258 CYS A CA 1
ATOM 1935 C C . CYS A 1 258 ? 0.654 1.432 18.344 1.00 89.38 258 CYS A C 1
ATOM 1937 O O . CYS A 1 258 ? 0.819 1.091 19.516 1.00 89.38 258 CYS A O 1
ATOM 1939 N N . ARG A 1 259 ? -0.452 1.104 17.661 1.00 88.38 259 ARG A N 1
ATOM 1940 C CA . ARG A 1 259 ? -1.549 0.314 18.253 1.00 88.38 259 ARG A CA 1
ATOM 1941 C C . ARG A 1 259 ? -1.083 -1.082 18.662 1.00 88.38 259 ARG A C 1
ATOM 1943 O O . ARG A 1 259 ? -1.355 -1.521 19.775 1.00 88.38 259 ARG A O 1
ATOM 1950 N N . ALA A 1 260 ? -0.324 -1.749 17.797 1.00 91.19 260 ALA A N 1
ATOM 1951 C CA . ALA A 1 260 ? 0.245 -3.065 18.052 1.00 91.19 260 ALA A CA 1
ATOM 1952 C C . ALA A 1 260 ? 1.152 -3.065 19.292 1.00 91.19 260 ALA A C 1
ATOM 1954 O O . ALA A 1 260 ? 1.056 -3.971 20.115 1.00 91.19 260 ALA A O 1
ATOM 1955 N N . ALA A 1 261 ? 1.985 -2.036 19.477 1.00 90.69 261 ALA A N 1
ATOM 1956 C CA . ALA A 1 261 ? 2.839 -1.896 20.656 1.00 90.69 261 ALA A CA 1
ATOM 1957 C C . ALA A 1 261 ? 2.020 -1.757 21.950 1.00 90.69 261 ALA A C 1
ATOM 1959 O O . ALA A 1 261 ? 2.327 -2.413 22.946 1.00 90.69 261 ALA A O 1
ATOM 1960 N N . LEU A 1 262 ? 0.946 -0.960 21.930 1.00 89.31 262 LEU A N 1
ATOM 1961 C CA . LEU A 1 262 ? 0.031 -0.830 23.069 1.00 89.31 262 LEU A CA 1
ATOM 1962 C C . LEU A 1 262 ? -0.684 -2.153 23.381 1.00 89.31 262 LEU A C 1
ATOM 1964 O O . LEU A 1 262 ? -0.792 -2.547 24.540 1.00 89.31 262 LEU A O 1
ATOM 1968 N N . GLN A 1 263 ? -1.125 -2.874 22.353 1.00 90.38 263 GLN A N 1
ATOM 1969 C CA . GLN A 1 263 ? -1.799 -4.166 22.499 1.00 90.38 263 GLN A CA 1
ATOM 1970 C C . GLN A 1 263 ? -0.842 -5.263 22.993 1.00 90.38 263 GLN A C 1
ATOM 1972 O O . GLN A 1 263 ? -1.236 -6.100 23.803 1.00 90.38 263 GLN A O 1
ATOM 1977 N N . LEU A 1 264 ? 0.428 -5.238 22.572 1.00 91.31 264 LEU A N 1
ATOM 1978 C CA . LEU A 1 264 ? 1.486 -6.097 23.112 1.00 91.31 264 LEU A CA 1
ATOM 1979 C C . LEU A 1 264 ? 1.762 -5.790 24.587 1.00 91.31 264 LEU A C 1
ATOM 1981 O O . LEU A 1 264 ? 1.890 -6.717 25.382 1.00 91.31 264 LEU A O 1
ATOM 1985 N N . ALA A 1 265 ? 1.796 -4.511 24.970 1.00 89.94 265 ALA A N 1
ATOM 1986 C CA . ALA A 1 265 ? 1.935 -4.108 26.367 1.00 89.94 265 ALA A CA 1
ATOM 1987 C C . ALA A 1 265 ? 0.759 -4.629 27.216 1.00 89.94 265 ALA A C 1
ATOM 1989 O O . ALA A 1 265 ? 0.987 -5.242 28.258 1.00 89.94 265 ALA A O 1
ATOM 1990 N N . GLN A 1 266 ? -0.482 -4.488 26.732 1.00 88.94 266 GLN A N 1
ATOM 1991 C CA . GLN A 1 266 ? -1.670 -5.059 27.382 1.00 88.94 266 GLN A CA 1
ATOM 1992 C C . GLN A 1 266 ? -1.595 -6.584 27.496 1.00 88.94 266 GLN A C 1
ATOM 1994 O O . GLN A 1 266 ? -1.930 -7.141 28.540 1.00 88.94 266 GLN A O 1
ATOM 1999 N N . TRP A 1 267 ? -1.131 -7.271 26.449 1.00 87.94 267 TRP A N 1
ATOM 2000 C CA . TRP A 1 267 ? -0.936 -8.721 26.488 1.00 87.94 267 TRP A CA 1
ATOM 2001 C C . TRP A 1 267 ? 0.127 -9.127 27.524 1.00 87.94 267 TRP A C 1
ATOM 2003 O O . TRP A 1 267 ? -0.041 -10.123 28.222 1.00 87.94 267 TRP A O 1
ATOM 2013 N N . ALA A 1 268 ? 1.174 -8.320 27.701 1.00 90.19 268 ALA A N 1
ATOM 2014 C CA . ALA A 1 268 ? 2.182 -8.499 28.746 1.00 90.19 268 ALA A CA 1
ATOM 2015 C C . ALA A 1 268 ? 1.705 -8.091 30.160 1.00 90.19 268 ALA A C 1
ATOM 2017 O O . ALA A 1 268 ? 2.489 -8.140 31.105 1.00 90.19 268 ALA A O 1
ATOM 2018 N N . GLY A 1 269 ? 0.438 -7.690 30.323 1.00 88.25 269 GLY A N 1
ATOM 2019 C CA . GLY A 1 269 ? -0.151 -7.304 31.607 1.00 88.25 269 GLY A CA 1
ATOM 2020 C C . GLY A 1 269 ? 0.066 -5.841 32.004 1.00 88.25 269 GLY A C 1
ATOM 2021 O O . GLY A 1 269 ? -0.263 -5.464 33.127 1.00 88.25 269 GLY A O 1
ATOM 2022 N N . ILE A 1 270 ? 0.599 -5.001 31.111 1.00 88.38 270 ILE A N 1
ATOM 2023 C CA . ILE A 1 270 ? 0.754 -3.562 31.350 1.00 88.38 270 ILE A CA 1
ATOM 2024 C C . ILE A 1 270 ? -0.600 -2.880 31.094 1.00 88.38 270 ILE A C 1
ATOM 2026 O O . ILE A 1 270 ? -1.127 -2.979 29.982 1.00 88.38 270 ILE A O 1
ATOM 2030 N N . PRO A 1 271 ? -1.184 -2.171 32.078 1.00 83.50 271 PRO A N 1
ATOM 2031 C CA . PRO A 1 271 ? -2.452 -1.486 31.877 1.00 83.50 271 PRO A CA 1
ATOM 2032 C C . PRO A 1 271 ? -2.269 -0.325 30.894 1.00 83.50 271 PRO A C 1
ATOM 2034 O O . PRO A 1 271 ? -1.481 0.591 31.126 1.00 83.50 271 PRO A O 1
ATOM 2037 N N . VAL A 1 272 ? -3.024 -0.356 29.799 1.00 81.75 272 VAL A N 1
ATOM 2038 C CA . VAL A 1 272 ? -3.097 0.730 28.816 1.00 81.75 272 VAL A CA 1
ATOM 2039 C C . VAL A 1 272 ? -4.560 1.095 28.629 1.00 81.75 272 VAL A C 1
ATOM 2041 O O . VAL A 1 272 ? -5.376 0.221 28.343 1.00 81.75 272 VAL A O 1
ATOM 2044 N N . ASP A 1 273 ? -4.878 2.377 28.768 1.00 79.06 273 ASP A N 1
ATOM 2045 C CA . ASP A 1 273 ? -6.219 2.903 28.525 1.00 79.06 273 ASP A CA 1
ATOM 2046 C C . ASP A 1 273 ? -6.530 2.926 27.014 1.00 79.06 273 ASP A C 1
ATOM 2048 O O . ASP A 1 273 ? -5.781 3.506 26.221 1.00 79.06 273 ASP A O 1
ATOM 2052 N N . CYS A 1 274 ? -7.654 2.326 26.609 1.00 69.25 274 CYS A N 1
ATOM 2053 C CA . CYS A 1 274 ? -8.149 2.334 25.226 1.00 69.25 274 CYS A CA 1
ATOM 2054 C C . CYS A 1 274 ? -8.362 3.760 24.674 1.00 69.25 274 CYS A C 1
ATOM 2056 O O . CYS A 1 274 ? -8.270 3.984 23.461 1.00 69.25 274 CYS A O 1
ATOM 2058 N N . SER A 1 275 ? -8.574 4.757 25.543 1.00 73.12 275 SER A N 1
ATOM 2059 C CA . SER A 1 275 ? -8.676 6.167 25.145 1.00 73.12 275 SER A CA 1
ATOM 2060 C C . SER A 1 275 ? -7.376 6.714 24.539 1.00 73.12 275 SER A C 1
ATOM 2062 O O . SER A 1 275 ? -7.405 7.649 23.735 1.00 73.12 275 SER A O 1
ATOM 2064 N N . VAL A 1 276 ? -6.225 6.147 24.914 1.00 77.19 276 VAL A N 1
ATOM 2065 C CA . VAL A 1 276 ? -4.910 6.522 24.376 1.00 77.19 276 VAL A CA 1
ATOM 2066 C C . VAL A 1 276 ? -4.743 5.959 22.967 1.00 77.19 276 VAL A C 1
ATOM 2068 O O . VAL A 1 276 ? -4.318 6.688 22.073 1.00 77.19 276 VAL A O 1
ATOM 2071 N N . GLU A 1 277 ? -5.153 4.706 22.743 1.00 70.75 277 GLU A N 1
ATOM 2072 C CA . GLU A 1 277 ? -5.141 4.070 21.416 1.00 70.75 277 GLU A CA 1
ATOM 2073 C C . GLU A 1 277 ? -5.996 4.865 20.416 1.00 70.75 277 GLU A C 1
ATOM 2075 O O . GLU A 1 277 ? -5.562 5.148 19.297 1.00 70.75 277 GLU A O 1
ATOM 2080 N N . THR A 1 278 ? -7.184 5.296 20.850 1.00 71.06 278 THR A N 1
ATOM 2081 C CA . THR A 1 278 ? -8.120 6.067 20.019 1.00 71.06 278 THR A CA 1
ATOM 2082 C C . THR A 1 278 ? -7.557 7.443 19.657 1.00 71.06 278 THR A C 1
ATOM 2084 O O . THR A 1 278 ? -7.479 7.781 18.476 1.00 71.06 278 THR A O 1
ATOM 2087 N N . ARG A 1 279 ? -7.071 8.207 20.648 1.00 75.62 279 ARG A N 1
ATOM 2088 C CA . ARG A 1 279 ? -6.504 9.553 20.432 1.00 75.62 279 ARG A CA 1
ATOM 2089 C C . ARG A 1 279 ? -5.251 9.542 19.558 1.00 75.62 279 ARG A C 1
ATOM 2091 O O . ARG A 1 279 ? -5.078 10.424 18.719 1.00 75.62 279 ARG A O 1
ATOM 2098 N N . LEU A 1 280 ? -4.380 8.545 19.725 1.00 77.06 280 LEU A N 1
ATOM 2099 C CA . LEU A 1 280 ? -3.201 8.385 18.868 1.00 77.06 280 LEU A CA 1
ATOM 2100 C C . LEU A 1 280 ? -3.601 8.068 17.425 1.00 77.06 280 LEU A C 1
ATOM 2102 O O . LEU A 1 280 ? -2.994 8.600 16.496 1.00 77.06 280 LEU A O 1
ATOM 2106 N N . GLY A 1 281 ? -4.642 7.253 17.239 1.00 69.38 281 GLY A N 1
ATOM 2107 C CA . GLY A 1 281 ? -5.234 6.985 15.931 1.00 69.38 281 GLY A CA 1
ATOM 2108 C C . GLY A 1 281 ? -5.734 8.251 15.234 1.00 69.38 281 GLY A C 1
ATOM 2109 O O . GLY A 1 281 ? -5.368 8.505 14.088 1.00 69.38 281 GLY A O 1
ATOM 2110 N N . GLU A 1 282 ? -6.528 9.067 15.929 1.00 70.31 282 GLU A N 1
ATOM 2111 C CA . GLU A 1 282 ? -7.061 10.330 15.398 1.00 70.31 282 GLU A CA 1
ATOM 2112 C C . GLU A 1 282 ? -5.949 11.310 15.010 1.00 70.31 282 GLU A C 1
ATOM 2114 O O . GLU A 1 282 ? -5.976 11.888 13.919 1.00 70.31 282 GLU A O 1
ATOM 2119 N N . PHE A 1 283 ? -4.935 11.454 15.868 1.00 75.44 283 PHE A N 1
ATOM 2120 C CA . PHE A 1 283 ? -3.786 12.308 15.588 1.00 75.44 283 PHE A CA 1
ATOM 2121 C C . PHE A 1 283 ? -3.061 11.891 14.304 1.00 75.44 283 PHE A C 1
ATOM 2123 O O . PHE A 1 283 ? -2.756 12.749 13.475 1.00 75.44 283 PHE A O 1
ATOM 2130 N N . GLY A 1 284 ? -2.814 10.593 14.096 1.00 70.12 284 GLY A N 1
ATOM 2131 C CA . GLY A 1 284 ? -2.126 10.143 12.884 1.00 70.12 284 GLY A CA 1
ATOM 2132 C C . GLY A 1 284 ? -2.945 10.332 11.612 1.00 70.12 284 GLY A C 1
ATOM 2133 O O . GLY A 1 284 ? -2.367 10.692 10.591 1.00 70.12 284 GLY A O 1
ATOM 2134 N N . VAL A 1 285 ? -4.277 10.201 11.657 1.00 68.19 285 VAL A N 1
ATOM 2135 C CA . VAL A 1 285 ? -5.139 10.516 10.499 1.00 68.19 285 VAL A CA 1
ATOM 2136 C C . VAL A 1 285 ? -5.006 11.991 10.110 1.00 68.19 285 VAL A C 1
ATOM 2138 O O . VAL A 1 285 ? -4.844 12.309 8.929 1.00 68.19 285 VAL A O 1
ATOM 2141 N N . ILE A 1 286 ? -5.019 12.895 11.094 1.00 70.31 286 ILE A N 1
ATOM 2142 C CA . ILE A 1 286 ? -4.852 14.337 10.863 1.00 70.31 286 ILE A CA 1
ATOM 2143 C C . ILE A 1 286 ? -3.444 14.642 10.338 1.00 70.31 286 ILE A C 1
ATOM 2145 O O . ILE A 1 286 ? -3.295 15.366 9.350 1.00 70.31 286 ILE A O 1
ATOM 2149 N N . ALA A 1 287 ? -2.410 14.077 10.964 1.00 71.25 287 ALA A N 1
ATOM 2150 C CA . ALA A 1 287 ? -1.020 14.285 10.574 1.00 71.25 287 ALA A CA 1
ATOM 2151 C C . ALA A 1 287 ? -0.751 13.774 9.149 1.00 71.25 287 ALA A C 1
ATOM 2153 O O . ALA A 1 287 ? -0.177 14.498 8.333 1.00 71.25 287 ALA A O 1
ATOM 2154 N N . PHE A 1 288 ? -1.230 12.571 8.820 1.00 71.62 288 PHE A N 1
ATOM 2155 C CA . PHE A 1 288 ? -1.097 11.979 7.492 1.00 71.62 288 PHE A CA 1
ATOM 2156 C C . PHE A 1 288 ? -1.861 12.783 6.437 1.00 71.62 288 PHE A C 1
ATOM 2158 O O . PHE A 1 288 ? -1.298 13.117 5.395 1.00 71.62 288 PHE A O 1
ATOM 2165 N N . GLY A 1 289 ? -3.109 13.170 6.722 1.00 69.56 289 GLY A N 1
ATOM 2166 C CA . GLY A 1 289 ? -3.905 14.015 5.829 1.00 69.56 289 GLY A CA 1
ATOM 2167 C C . GLY A 1 289 ? -3.247 15.372 5.553 1.00 69.56 289 GLY A C 1
ATOM 2168 O O . GLY A 1 289 ? -3.236 15.835 4.412 1.00 69.56 289 GLY A O 1
ATOM 2169 N N . THR A 1 290 ? -2.632 15.977 6.572 1.00 72.75 290 THR A N 1
ATOM 2170 C CA . THR A 1 290 ? -1.916 17.257 6.451 1.00 72.75 290 THR A CA 1
ATOM 2171 C C . THR A 1 290 ? -0.640 17.112 5.621 1.00 72.75 290 THR A C 1
ATOM 2173 O O . THR A 1 290 ? -0.426 17.880 4.682 1.00 72.75 290 THR A O 1
ATOM 2176 N N . ALA A 1 291 ? 0.188 16.104 5.917 1.00 73.00 291 ALA A N 1
ATOM 2177 C CA . ALA A 1 291 ? 1.407 15.821 5.160 1.00 73.00 291 ALA A CA 1
ATOM 2178 C C . ALA A 1 291 ? 1.099 15.514 3.686 1.00 73.00 291 ALA A C 1
ATOM 2180 O O . ALA A 1 291 ? 1.784 15.998 2.783 1.00 73.00 291 ALA A O 1
ATOM 2181 N N . TYR A 1 292 ? 0.022 14.768 3.436 1.00 71.12 292 TYR A N 1
ATOM 2182 C CA . TYR A 1 292 ? -0.461 14.471 2.096 1.00 71.12 292 TYR A CA 1
ATOM 2183 C C . TYR A 1 292 ? -0.914 15.727 1.341 1.00 71.12 292 TYR A C 1
ATOM 2185 O O . TYR A 1 292 ? -0.502 15.942 0.200 1.00 71.12 292 TYR A O 1
ATOM 2193 N N . GLY A 1 293 ? -1.714 16.586 1.982 1.00 73.06 293 GLY A N 1
ATOM 2194 C CA . GLY A 1 293 ? -2.143 17.857 1.399 1.00 73.06 293 GLY A CA 1
ATOM 2195 C C . GLY A 1 293 ? -0.957 18.746 1.015 1.00 73.06 293 GLY A C 1
ATOM 2196 O O . GLY A 1 293 ? -0.911 19.259 -0.103 1.00 73.06 293 GLY A O 1
ATOM 2197 N N . LEU A 1 294 ? 0.045 18.853 1.895 1.00 76.94 294 LEU A N 1
ATOM 2198 C CA . LEU A 1 294 ? 1.277 19.599 1.627 1.00 76.94 294 LEU A CA 1
ATOM 2199 C C . LEU A 1 294 ? 2.040 19.021 0.426 1.00 76.94 294 LEU A C 1
ATOM 2201 O O . LEU A 1 294 ? 2.453 19.761 -0.464 1.00 76.94 294 LEU A O 1
ATOM 2205 N N . MET A 1 295 ? 2.195 17.698 0.368 1.00 74.44 295 MET A N 1
ATOM 2206 C CA . MET A 1 295 ? 2.877 17.027 -0.737 1.00 74.44 295 MET A CA 1
ATOM 2207 C C . MET A 1 295 ? 2.164 17.250 -2.077 1.00 74.44 295 MET A C 1
ATOM 2209 O O . MET A 1 295 ? 2.833 17.509 -3.075 1.00 74.44 295 MET A O 1
ATOM 2213 N N . LEU A 1 296 ? 0.828 17.185 -2.125 1.00 71.38 296 LEU A N 1
ATOM 2214 C CA . LEU A 1 296 ? 0.082 17.473 -3.354 1.00 71.38 296 LEU A CA 1
ATOM 2215 C C . LEU A 1 296 ? 0.284 18.916 -3.827 1.00 71.38 296 LEU A C 1
ATOM 2217 O O . LEU A 1 296 ? 0.439 19.140 -5.027 1.00 71.38 296 LEU A O 1
ATOM 2221 N N . VAL A 1 297 ? 0.316 19.877 -2.899 1.00 75.25 297 VAL A N 1
ATOM 2222 C CA . VAL A 1 297 ? 0.619 21.281 -3.213 1.00 75.25 297 VAL A CA 1
ATOM 2223 C C . VAL A 1 297 ? 2.031 21.404 -3.782 1.00 75.25 297 VAL A C 1
ATOM 2225 O O . VAL A 1 297 ? 2.206 21.992 -4.844 1.00 75.25 297 VAL A O 1
ATOM 2228 N N . LEU A 1 298 ? 3.031 20.790 -3.146 1.00 72.81 298 LEU A N 1
ATOM 2229 C CA . LEU A 1 298 ? 4.413 20.803 -3.639 1.00 72.81 298 LEU A CA 1
ATOM 2230 C C . LEU A 1 298 ? 4.534 20.173 -5.035 1.00 72.81 298 LEU A C 1
ATOM 2232 O O . LEU A 1 298 ? 5.168 20.746 -5.917 1.00 72.81 298 LEU A O 1
ATOM 2236 N N . LEU A 1 299 ? 3.877 19.035 -5.273 1.00 68.31 299 LEU A N 1
ATOM 2237 C CA . LEU A 1 299 ? 3.846 18.384 -6.586 1.00 68.31 299 LEU A CA 1
ATOM 2238 C C . LEU A 1 299 ? 3.144 19.232 -7.656 1.00 68.31 299 LEU A C 1
ATOM 2240 O O . LEU A 1 299 ? 3.485 19.118 -8.832 1.00 68.31 299 LEU A O 1
ATOM 2244 N N . ALA A 1 300 ? 2.171 20.060 -7.270 1.00 69.31 300 ALA A N 1
ATOM 2245 C CA . ALA A 1 300 ? 1.507 21.000 -8.168 1.00 69.31 300 ALA A CA 1
ATOM 2246 C C . ALA A 1 300 ? 2.351 22.253 -8.454 1.00 69.31 300 ALA A C 1
ATOM 2248 O O . ALA A 1 300 ? 2.195 22.840 -9.517 1.00 69.31 300 ALA A O 1
ATOM 2249 N N . LEU A 1 301 ? 3.235 22.654 -7.534 1.00 72.38 301 LEU A N 1
ATOM 2250 C CA . LEU A 1 301 ? 4.131 23.805 -7.702 1.00 72.38 301 LEU A CA 1
ATOM 2251 C C . LEU A 1 301 ? 5.388 23.477 -8.524 1.00 72.38 301 LEU A C 1
ATOM 2253 O O . LEU A 1 301 ? 5.960 24.366 -9.146 1.00 72.38 301 LEU A O 1
ATOM 2257 N N . VAL A 1 302 ? 5.834 22.216 -8.508 1.00 67.69 302 VAL A N 1
ATOM 2258 C CA . VAL A 1 302 ? 7.066 21.757 -9.184 1.00 67.69 302 VAL A CA 1
ATOM 2259 C C . VAL A 1 302 ? 6.798 21.205 -10.600 1.00 67.69 302 VAL A C 1
ATOM 2261 O O . VAL A 1 302 ? 7.743 20.900 -11.329 1.00 67.69 302 VAL A O 1
ATOM 2264 N N . GLY A 1 303 ? 5.533 21.059 -11.012 1.00 49.94 303 GLY A N 1
ATOM 2265 C CA . GLY A 1 303 ? 5.138 20.451 -12.293 1.00 49.94 303 GLY A CA 1
ATOM 2266 C C . GLY A 1 303 ? 4.355 21.376 -13.205 1.00 49.94 303 GLY A C 1
ATOM 2267 O O . GLY A 1 303 ? 4.499 21.187 -14.432 1.00 49.94 303 GLY A O 1
#

Foldseek 3Di:
DVVLVLVQVLQLVLQVLLQVQLVVLCVVQVFAWQAKEAADDDFPDDDDRYTYHDHRHHIHTDTDPVRLVPGQLVSVLSSLVRRLVSLLVLLLVLLLVLLLVVLVLLQPDQPQFDQDDDPPALCVVQVDDGGWGFDDDDPQWTWTDDPNDIDITGRDDDDDPDPRDDPDDPPPNSNRQDSVRSNVQSVVLSVCLLCQVVCVVVVHDSDPPNGPADVVDDDDDPRSCVVVVCSCVSNVSSSVSSVLSVVLCDLQQQRSVVVSVQSVCVNVVNDDDVVSVVVSNVVVVVVVVVVSVVVSVVVVVVD

Sequence (303 aa):
MGRALGFAAMLMVTGVIHALGHLLAGLLAGARIQEVSVGAGPVVFSLGRFRWRLLPVWAWVVFEPSDYEQLHPSKRLGISCGGPLANLLASLLLLLVFGVGYGRIVAGTDFDIVHRVFPGSPAERAGLLPGDRLLEISGDTVLLERGQERLQLKITPQSGPRPLGVKLRPALSLEPLSREEGFVYGLRLAGHLLLAPLSVLRGGLPDDGLLPLPEGGALVGPSAWRSWPLAGCILGLATVQLWFFLLNLVPLPGTDACRAALQLAQWAGIPVDCSVETRLGEFGVIAFGTAYGLMLVLLALVG

Solvent-accessible surface area (backbone atoms only — not comparable to full-atom values): 16286 Å² total; per-residue (Å²): 109,71,67,58,53,53,52,37,50,42,42,22,53,42,21,42,44,20,25,48,17,28,47,54,32,26,54,74,63,69,41,49,77,56,36,37,37,40,27,40,79,61,75,75,46,73,59,94,50,39,36,35,24,71,39,64,58,32,33,43,66,41,59,36,63,80,54,50,72,72,45,57,41,70,48,53,32,46,23,38,48,17,19,37,51,34,19,41,53,50,16,54,52,33,32,36,54,44,19,44,51,49,18,55,46,63,47,69,53,74,82,32,48,38,79,77,63,55,89,94,32,46,54,41,75,40,66,57,50,60,64,29,31,49,77,46,76,60,91,50,33,36,33,27,33,54,93,92,43,78,46,80,35,62,43,70,81,63,91,60,101,57,95,59,63,85,80,83,66,75,87,69,80,45,68,46,47,49,70,65,54,8,40,54,46,11,52,52,41,49,51,48,68,70,44,48,65,59,38,47,77,72,71,37,74,78,64,97,54,97,53,81,60,60,95,87,59,72,89,79,57,79,64,56,50,66,80,36,74,56,53,65,57,41,53,49,42,20,48,53,19,40,52,53,23,56,55,31,64,42,67,41,70,39,27,39,25,31,49,32,50,51,29,50,39,41,66,74,69,42,93,69,65,69,69,55,55,52,53,31,38,54,50,20,54,53,52,51,52,50,54,49,53,53,48,54,52,52,54,63,74,77,99

pLDDT: mean 72.37, std 19.16, range [32.03, 97.81]

Secondary structure (DSSP, 8-state):
-HHHHHHHHHHHHHHHHHHHHHHHHHHHHTPPEEEEEEEEEEEEEEETTEEEEEEEEEEEEEE-HHHHHTS-HHHHHHHHHHHHHHHHHHHHHHHHHHHHHHHHHTTT--TTB-----TTSHHHHTT--TT-EEEEEETTEEEEEETTEEEEEE------SS--S---------PPPPHHHHHHHHHHHHHHHHHHHHHHHTTPPPPS-SS---TT-----HHHHHH-TTHHHHHHHHHHHHHHHHHTTS--TTSHHHHHHHHHHHHTT----HHHHHHHHHHHHHHHHHHHHHHHHHHHH--

Nearest PDB structures (foldseek):
  7w6x-assembly1_A  TM=5.761E-01  e=4.185E-11  Escherichia coli K-12
  7w6y-assembly1_A  TM=5.270E-01  e=1.325E-10  Kangiella koreensis DSM 16069
  2kq8-assembly1_A  TM=4.467E-01  e=6.253E+00  [Bacillus thuringiensis] serovar konkukian
  7vau-assembly1_G  TM=1.681E-01  e=3.703E+00  Thermus thermophilus HB8

=== Feature glossary ===
Key to the feature types in this record:

Secondary structure (8-state, DSSP). Secondary structure is the local, repeating backbone conformation. DSSP classifies it into eight states by reading the hydrogen-bond network: three helix types (H, G, I), two β types (E, B), two non-regular types (T, S), and unstructured coil (-).

Backbone torsions (φ/ψ). Backbone dihedral angles. Every residue except chain termini has a φ (preceding-C → N → Cα → C) and a ψ (N → Cα → C → next-N). They are reported in degrees following the IUPAC sign convention. Secondary structure is essentially a statement about which (φ, ψ) basin each residue occupies.

Predicted aligned error. Predicted Aligned Error (PAE) is an AlphaFold confidence matrix: entry (i, j) is the expected error in the position of residue j, in ångströms, when the prediction is superimposed on the true structure at residue i. Low PAE within a block of residues means that block is internally rigid and well-predicted; high PAE between two blocks means their relative placement is uncertain even if each block individually is confident.

B-factor. B-factor (Debye–Waller factor) reflects atomic displacement in the crystal lattice. It is an experimental observable (units Å²), not a prediction; low values mean the atom is pinned down, high values mean it moves or is heterogeneous across the crystal.

Secondary structure (3-state, P-SEA). Three-state secondary structure (P-SEA) collapses the eight DSSP classes into helix (a), strand (b), and coil (c). P-SEA assigns these from Cα geometry alone — distances and angles — without requiring backbone oxygens, so it works on any Cα trace.

Sequence. Primary structure: the covalent order of the twenty standard amino acids along the backbone. Two proteins with the same sequence will (almost always) fold to the same structure; two with 30% identity often share a fold but not the details.

pLDDT. pLDDT is the predicted lDDT-Cα score: AlphaFold's confidence that the local environment of each residue (all inter-atomic distances within 15 Å) is correctly placed. It is a per-residue number between 0 and 100, with higher meaning more reliable.

InterPro / GO / CATH / organism. Functional annotations link the protein to curated databases. InterPro entries identify conserved domains and families by matching the sequence against member-database signatures (Pfam, PROSITE, CDD, …). Gene Ontology (GO) terms describe molecular function, biological process, and cellular component in a controlled vocabulary. CATH places the structure in a hierarchical fold classification (Class/Architecture/Topology/Homologous-superfamily). The organism is the source species.

Contact-map, Ramachandran, and PAE plots. Three diagnostic plots accompany the record. The Cα contact map visualizes the tertiary structure as a 2D adjacency matrix (8 Å cutoff, sequence-local contacts suppressed). The Ramachandran plot shows the distribution of backbone (φ, ψ) torsions, with points in the α and β basins reflecting secondary structure content. The PAE plot shows AlphaFold's inter-residue confidence as a color matrix.

mmCIF coordinates. The mmCIF table is the protein's shape written out atom by atom. For each backbone N, Cα, C, and carbonyl O, it records an (x, y, z) coordinate triple in Å plus the residue type, chain letter, and residue number.

Radius of gyration, Cα contacts, bounding box. Three whole-structure scalars: the radius of gyration (RMS distance of Cα from centroid, in Å), the count of Cα–Cα contacts (pairs closer than 8 Å and separated by more than four residues in sequence — i.e. tertiary, not local, contacts), and the bounding-box dimensions. Together they distinguish compact globular folds from extended fibres or disordered chains.

Foldseek 3Di. The Foldseek 3Di string encodes local tertiary geometry as a 20-letter alphabet — one character per residue — derived from the relative positions of nearby Cα atoms. Unlike the amino-acid sequence, 3Di is a direct function of the 3D structure, so two proteins with the same fold have similar 3Di strings even at low sequence identity.

Rendered structure images. Six rendered views show the 3D structure from the faces of a cube — i.e. along ±x, ±y, ±z. Rendering representation is drawn randomly per protein from cartoon (secondary-structure ribbons), sticks (backbone bonds), or molecular surface; coloring is either N→C rainbow (blue at the N-terminus through red at the C-terminus) or one color per chain.

Nearest PDB structures. The Foldseek neighbor list gives the closest experimentally determined structures in the PDB, ranked by structural alignment. TM-score near 1 means near-identical fold; near 0.3 means only rough topology match. This is how one finds what a novel AlphaFold prediction most resembles in the solved-structure universe.

Solvent-accessible surface area. SASA measures how much of the protein is reachable by solvent. It is computed by rolling a water-sized probe over the atomic surface and summing the exposed area (Å²). Per-residue SASA distinguishes core (buried, low SASA) from surface (exposed, high SASA) residues; total SASA is a whole-molecule size measure.